Protein AF-0000000079072757 (afdb_homodimer)

Structure (mmCIF, N/CA/C/O backbone):
data_AF-0000000079072757-model_v1
#
loop_
_entity.id
_entity.type
_entity.pdbx_description
1 polymer 'GAF domain-containing protein'
#
loop_
_atom_site.group_PDB
_atom_site.id
_atom_site.type_symbol
_atom_site.label_atom_id
_atom_site.label_alt_id
_atom_site.label_comp_id
_atom_site.label_asym_id
_atom_site.label_entity_id
_atom_site.label_seq_id
_atom_site.pdbx_PDB_ins_code
_atom_site.Cartn_x
_atom_site.Cartn_y
_atom_site.Cartn_z
_atom_site.occupancy
_atom_site.B_iso_or_equiv
_atom_site.auth_seq_id
_atom_site.auth_comp_id
_atom_site.auth_asym_id
_atom_site.auth_atom_id
_atom_site.pdbx_PDB_model_num
ATOM 1 N N . MET A 1 1 ? -7.496 25.125 -1.099 1 82.62 1 MET A N 1
ATOM 2 C CA . MET A 1 1 ? -8.508 24.219 -1.637 1 82.62 1 MET A CA 1
ATOM 3 C C . MET A 1 1 ? -8.57 22.922 -0.829 1 82.62 1 MET A C 1
ATOM 5 O O . MET A 1 1 ? -7.621 22.594 -0.122 1 82.62 1 MET A O 1
ATOM 9 N N . THR A 1 2 ? -9.773 22.375 -0.66 1 89.5 2 THR A N 1
ATOM 10 C CA . TH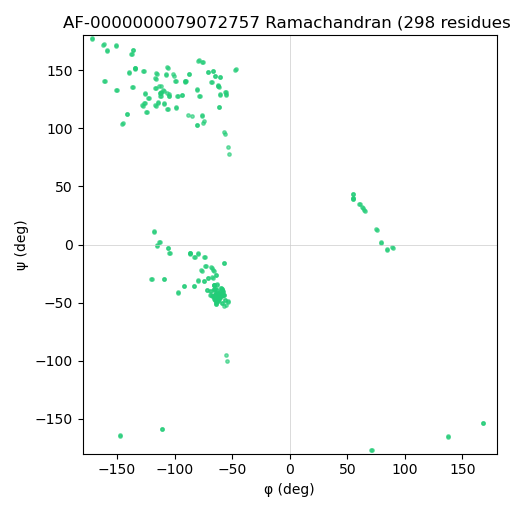R A 1 2 ? -10.039 21.125 0.052 1 89.5 2 THR A CA 1
ATOM 11 C C . THR A 1 2 ? -10 19.938 -0.906 1 89.5 2 THR A C 1
ATOM 13 O O . THR A 1 2 ? -10.469 20.031 -2.043 1 89.5 2 THR A O 1
ATOM 16 N N . ALA A 1 3 ? -9.43 18.875 -0.439 1 96.31 3 ALA A N 1
ATOM 17 C CA . ALA A 1 3 ? -9.312 17.688 -1.29 1 96.31 3 ALA A CA 1
ATOM 18 C C . ALA A 1 3 ? -10.68 17.078 -1.569 1 96.31 3 ALA A C 1
ATOM 20 O O . ALA A 1 3 ? -10.828 16.25 -2.479 1 96.31 3 ALA A O 1
ATOM 21 N N . THR A 1 4 ? -11.719 17.328 -0.813 1 94.31 4 THR A N 1
ATOM 22 C CA . THR A 1 4 ? -13.109 16.969 -1.065 1 94.31 4 THR A CA 1
ATOM 23 C C . THR A 1 4 ? -14.047 17.812 -0.203 1 94.31 4 THR A C 1
ATOM 25 O O . THR A 1 4 ? -13.602 18.594 0.631 1 94.31 4 THR A O 1
ATOM 28 N N . THR A 1 5 ? -15.266 17.703 -0.417 1 94.75 5 THR A N 1
ATOM 29 C CA . THR A 1 5 ? -16.219 18.5 0.339 1 94.75 5 THR A CA 1
ATOM 30 C C . THR A 1 5 ? -16.406 17.938 1.745 1 94.75 5 THR A C 1
ATOM 32 O O . THR A 1 5 ? -16.125 16.766 1.992 1 94.75 5 THR A O 1
ATOM 35 N N . GLU A 1 6 ? -16.859 18.828 2.645 1 96.25 6 GLU A N 1
ATOM 36 C CA . GLU A 1 6 ? -17.109 18.391 4.02 1 96.25 6 GLU A CA 1
ATOM 37 C C . GLU A 1 6 ? -18.141 17.266 4.066 1 96.25 6 GLU A C 1
ATOM 39 O O . GLU A 1 6 ? -18 16.328 4.859 1 96.25 6 GLU A O 1
ATOM 44 N N . GLU A 1 7 ? -19.125 17.359 3.227 1 97.06 7 GLU A N 1
ATOM 45 C CA . GLU A 1 7 ? -20.141 16.328 3.166 1 97.06 7 GLU A CA 1
ATOM 46 C C . GLU A 1 7 ? -19.531 14.977 2.785 1 97.06 7 GLU A C 1
ATOM 48 O O . GLU A 1 7 ? -19.844 13.953 3.393 1 97.06 7 GLU A O 1
ATOM 53 N N . LYS A 1 8 ? -18.719 14.969 1.824 1 97.62 8 LYS A N 1
ATOM 54 C CA . LYS A 1 8 ? -18.062 13.734 1.391 1 97.62 8 LYS A CA 1
ATOM 55 C C . LYS A 1 8 ? -17.109 13.203 2.465 1 97.62 8 LYS A C 1
ATOM 57 O O . LYS A 1 8 ? -16.984 11.992 2.635 1 97.62 8 LYS A O 1
ATOM 62 N N . TYR A 1 9 ? -16.5 14.102 3.164 1 98.31 9 TYR A N 1
ATOM 63 C CA . TYR A 1 9 ? -15.609 13.695 4.246 1 98.31 9 TYR A CA 1
ATOM 64 C C . TYR A 1 9 ? -16.391 12.969 5.344 1 98.31 9 TYR A C 1
ATOM 66 O O . TYR A 1 9 ? -15.891 11.992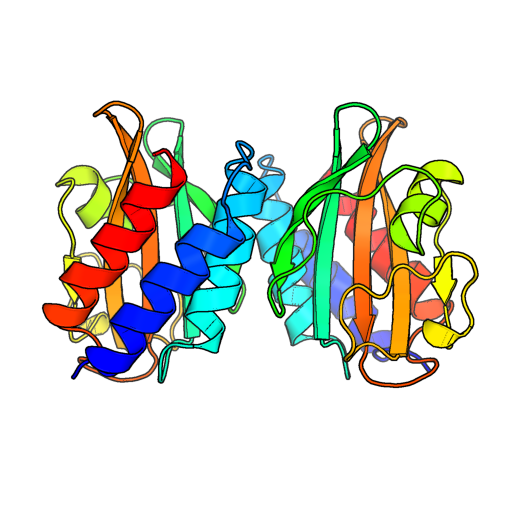 5.91 1 98.31 9 TYR A O 1
ATOM 74 N N . LYS A 1 10 ? -17.531 13.484 5.641 1 98 10 LYS A N 1
ATOM 75 C CA . LYS A 1 10 ? -18.344 12.828 6.664 1 98 10 LYS A CA 1
ATOM 76 C C . LYS A 1 10 ? -18.656 11.383 6.273 1 98 10 LYS A C 1
ATOM 78 O O . LYS A 1 10 ? -18.562 10.484 7.105 1 98 10 LYS A O 1
ATOM 83 N N . LEU A 1 11 ? -18.984 11.219 5.02 1 98 11 LEU A N 1
ATOM 84 C CA . LEU A 1 11 ? -19.203 9.867 4.516 1 98 11 LEU A CA 1
ATOM 85 C C . LEU A 1 11 ? -17.922 9.047 4.547 1 98 11 LEU A C 1
ATOM 87 O O . LEU A 1 11 ? -17.938 7.863 4.887 1 98 11 LEU A O 1
ATOM 91 N N . LEU A 1 12 ? -16.828 9.672 4.234 1 98.12 12 LEU A N 1
ATOM 92 C CA . LEU A 1 12 ? -15.539 8.992 4.188 1 98.12 12 LEU A CA 1
ATOM 93 C C . LEU A 1 12 ? -15.125 8.523 5.578 1 98.12 12 LEU A C 1
ATOM 95 O O . LEU A 1 12 ? -14.523 7.453 5.723 1 98.12 12 LEU A O 1
ATOM 99 N N . VAL A 1 13 ? -15.391 9.328 6.602 1 98.44 13 VAL A N 1
ATOM 100 C CA . VAL A 1 13 ? -15.086 8.945 7.977 1 98.44 13 VAL A CA 1
ATOM 101 C C . VAL A 1 13 ? -15.859 7.68 8.344 1 98.44 13 VAL A C 1
ATOM 103 O O . VAL A 1 13 ? -15.305 6.75 8.93 1 98.44 13 VAL A O 1
ATOM 106 N N . GLU A 1 14 ? -17.109 7.629 7.957 1 98.44 14 GLU A N 1
ATOM 107 C CA . GLU A 1 14 ? -17.938 6.453 8.227 1 98.44 14 GLU A CA 1
ATOM 108 C C . GLU A 1 14 ? -17.406 5.227 7.48 1 98.44 14 GLU A C 1
ATOM 110 O O . GLU A 1 14 ? -17.344 4.133 8.039 1 98.44 14 GLU A O 1
ATOM 115 N N . GLN A 1 15 ? -17.078 5.414 6.262 1 98.5 15 GLN A N 1
ATOM 116 C CA . GLN A 1 15 ? -16.531 4.32 5.461 1 98.5 15 GLN A CA 1
ATOM 117 C C . GLN A 1 15 ? -15.219 3.809 6.043 1 98.5 15 GLN A C 1
ATOM 119 O O . GLN A 1 15 ? -15 2.598 6.121 1 98.5 15 GLN A O 1
ATOM 124 N N . ALA A 1 16 ? -14.375 4.711 6.449 1 98.62 16 ALA A N 1
ATOM 125 C CA . ALA A 1 16 ? -13.086 4.355 7.031 1 98.62 16 ALA A CA 1
ATOM 126 C C . ALA A 1 16 ? -13.266 3.533 8.305 1 98.62 16 ALA A C 1
ATOM 128 O O . ALA A 1 16 ? -12.617 2.5 8.484 1 98.62 16 ALA A O 1
ATOM 129 N N . ARG A 1 17 ? -14.148 3.996 9.164 1 98.19 17 ARG A N 1
ATOM 130 C CA . ARG A 1 17 ? -14.406 3.289 10.414 1 98.19 17 ARG A CA 1
ATOM 131 C C . ARG A 1 17 ? -14.945 1.89 10.148 1 98.19 17 ARG A C 1
ATOM 133 O O . ARG A 1 17 ? -14.523 0.923 10.789 1 98.19 17 ARG A O 1
ATOM 140 N N . ALA A 1 18 ? -15.875 1.787 9.234 1 98.12 18 ALA A N 1
ATOM 141 C CA . ALA A 1 18 ? -16.453 0.492 8.883 1 98.12 18 ALA A CA 1
ATOM 142 C C . ALA A 1 18 ? -15.398 -0.438 8.289 1 98.12 18 ALA A C 1
ATOM 144 O O . ALA A 1 18 ? -15.391 -1.64 8.57 1 98.12 18 ALA A O 1
ATOM 145 N N . LEU A 1 19 ? -14.57 0.094 7.527 1 97.81 19 LEU A N 1
ATOM 146 C CA . LEU A 1 19 ? -13.555 -0.657 6.801 1 97.81 19 LEU A CA 1
ATOM 147 C C . LEU A 1 19 ? -12.586 -1.341 7.766 1 97.81 19 LEU A C 1
ATOM 149 O O . LEU A 1 19 ? -12.141 -2.459 7.512 1 97.81 19 LEU A O 1
ATOM 153 N N . ILE A 1 20 ? -12.273 -0.736 8.922 1 97.88 20 ILE A N 1
ATOM 154 C CA . ILE A 1 20 ? -11.227 -1.273 9.773 1 97.88 20 ILE A CA 1
ATOM 155 C C . ILE A 1 20 ? -11.836 -1.787 11.078 1 97.88 20 ILE A C 1
ATOM 157 O O . ILE A 1 20 ? -11.117 -2.205 11.984 1 97.88 20 ILE A O 1
ATOM 161 N N . GLU A 1 21 ? -13.164 -1.703 11.172 1 96.94 21 GLU A N 1
ATOM 162 C CA . GLU A 1 21 ? -13.859 -2.119 12.383 1 96.94 21 GLU A CA 1
ATOM 163 C C . GLU A 1 21 ? -13.508 -3.557 12.758 1 96.94 21 GLU A C 1
ATOM 165 O O . GLU A 1 21 ? -13.539 -4.449 11.906 1 96.94 21 GLU A O 1
ATOM 170 N N . GLY A 1 22 ? -13.125 -3.748 13.969 1 96.06 22 GLY A N 1
ATOM 171 C CA . GLY A 1 22 ? -12.883 -5.082 14.484 1 96.06 22 GLY A CA 1
ATOM 172 C C . GLY A 1 22 ? -11.539 -5.652 14.07 1 96.06 22 GLY A C 1
ATOM 173 O O . GLY A 1 22 ? -11.242 -6.82 14.336 1 96.06 22 GLY A O 1
ATOM 174 N N . GLU A 1 23 ? -10.742 -4.922 13.352 1 97.19 23 GLU A N 1
ATOM 175 C CA . GLU A 1 23 ? -9.43 -5.379 12.906 1 97.19 23 GLU A CA 1
ATOM 176 C C . GLU A 1 23 ? -8.32 -4.719 13.711 1 97.19 23 GLU A C 1
ATOM 178 O O . GLU A 1 23 ? -8.242 -3.488 13.781 1 97.19 23 GLU A O 1
ATOM 183 N N . ASP A 1 24 ? -7.438 -5.531 14.25 1 95.62 24 ASP A N 1
ATOM 184 C CA . ASP A 1 24 ? -6.391 -4.988 15.109 1 95.62 24 ASP A CA 1
ATOM 185 C C . ASP A 1 24 ? -5.047 -4.949 14.391 1 95.62 24 ASP A C 1
ATOM 187 O O . ASP A 1 24 ? -4.066 -4.422 14.922 1 95.62 24 ASP A O 1
ATOM 191 N N . ASP A 1 25 ? -4.973 -5.512 13.211 1 97.88 25 ASP A N 1
ATOM 192 C CA . ASP A 1 25 ? -3.73 -5.484 12.445 1 97.88 25 ASP A CA 1
ATOM 193 C C . ASP A 1 25 ? -3.504 -4.113 11.812 1 97.88 25 ASP A C 1
ATOM 195 O O . ASP A 1 25 ? -4.168 -3.756 10.836 1 97.88 25 ASP A O 1
ATOM 199 N N . TRP A 1 26 ? -2.52 -3.402 12.281 1 98.06 26 TRP A N 1
ATOM 200 C CA . TRP A 1 26 ? -2.34 -2.021 11.844 1 98.06 26 TRP A CA 1
ATOM 201 C C . TRP A 1 26 ? -1.869 -1.963 10.398 1 98.06 26 TRP A C 1
ATOM 203 O O . TRP A 1 26 ? -2.141 -0.991 9.688 1 98.06 26 TRP A O 1
ATOM 213 N N . ILE A 1 27 ? -1.141 -3.004 9.953 1 98.75 27 ILE A N 1
ATOM 214 C CA . ILE A 1 27 ? -0.676 -3.027 8.57 1 98.75 27 ILE A CA 1
ATOM 215 C C . ILE A 1 27 ? -1.873 -3.094 7.629 1 98.75 27 ILE A C 1
ATOM 217 O O . ILE A 1 27 ? -1.987 -2.285 6.703 1 98.75 27 ILE A O 1
ATOM 221 N N . ALA A 1 28 ? -2.783 -4.012 7.875 1 98.62 28 ALA A N 1
ATOM 222 C CA . ALA A 1 28 ? -3.986 -4.164 7.062 1 98.62 28 ALA A CA 1
ATOM 223 C C . ALA A 1 28 ? -4.852 -2.91 7.121 1 98.62 28 ALA A C 1
ATOM 225 O O . ALA A 1 28 ? -5.363 -2.451 6.098 1 98.62 28 ALA A O 1
ATOM 226 N N . ASN A 1 29 ? -4.977 -2.369 8.312 1 98.69 29 ASN A N 1
ATOM 227 C CA . ASN A 1 29 ? -5.812 -1.187 8.5 1 98.69 29 ASN A CA 1
ATOM 228 C C . ASN A 1 29 ? -5.273 0.009 7.719 1 98.69 29 ASN A C 1
ATOM 230 O O . ASN A 1 29 ? -6.023 0.676 7.004 1 98.69 29 ASN A O 1
ATOM 234 N N . THR A 1 30 ? -3.965 0.231 7.812 1 98.88 30 THR A N 1
ATOM 235 C CA . THR A 1 30 ? -3.396 1.399 7.148 1 98.88 30 THR A CA 1
ATOM 236 C C . THR A 1 30 ? -3.33 1.185 5.637 1 98.88 30 THR A C 1
ATOM 238 O O . THR A 1 30 ? -3.477 2.133 4.863 1 98.88 30 THR A O 1
ATOM 241 N N . ALA A 1 31 ? -3.141 -0.059 5.188 1 98.88 31 ALA A N 1
ATOM 242 C CA . ALA A 1 31 ? -3.184 -0.362 3.76 1 98.88 31 ALA A CA 1
ATOM 243 C C . ALA A 1 31 ? -4.559 -0.053 3.176 1 98.88 31 ALA A C 1
ATOM 245 O O . ALA A 1 31 ? -4.668 0.662 2.178 1 98.88 31 ALA A O 1
ATOM 246 N N . ASN A 1 32 ? -5.578 -0.516 3.818 1 98.81 32 ASN A N 1
ATOM 247 C CA . ASN A 1 32 ? -6.941 -0.316 3.34 1 98.81 32 ASN A CA 1
ATOM 248 C C . ASN A 1 32 ? -7.363 1.146 3.443 1 98.81 32 ASN A C 1
ATOM 250 O O . ASN A 1 32 ? -8.047 1.666 2.559 1 98.81 32 ASN A O 1
ATOM 254 N N . LEU A 1 33 ? -6.996 1.802 4.508 1 98.88 33 LEU A N 1
ATOM 255 C CA . LEU A 1 33 ? -7.32 3.219 4.629 1 98.88 33 LEU A CA 1
ATOM 256 C C . LEU A 1 33 ? -6.617 4.035 3.551 1 98.88 33 LEU A C 1
ATOM 258 O O . LEU A 1 33 ? -7.203 4.957 2.98 1 98.88 33 LEU A O 1
ATOM 262 N N . SER A 1 34 ? -5.336 3.715 3.303 1 98.88 34 SER A N 1
ATOM 263 C CA . SER A 1 34 ? -4.617 4.387 2.225 1 98.88 34 SER A CA 1
ATOM 264 C C . SER A 1 34 ? -5.332 4.207 0.889 1 98.88 34 SER A C 1
ATOM 266 O O . SER A 1 34 ? -5.48 5.164 0.125 1 98.88 34 SER A O 1
ATOM 268 N N . ALA A 1 35 ? -5.777 2.994 0.647 1 98.81 35 ALA A N 1
ATOM 269 C CA . ALA A 1 35 ? -6.492 2.701 -0.591 1 98.81 35 ALA A CA 1
ATOM 270 C C . ALA A 1 35 ? -7.797 3.488 -0.67 1 98.81 35 ALA A C 1
ATOM 272 O O . ALA A 1 35 ? -8.094 4.109 -1.692 1 98.81 35 ALA A O 1
ATOM 273 N N . LEU A 1 36 ? -8.555 3.477 0.377 1 98.75 36 LEU A N 1
ATOM 274 C CA . LEU A 1 36 ? -9.828 4.188 0.42 1 98.75 36 LEU A CA 1
ATOM 275 C C . LEU A 1 36 ? -9.633 5.676 0.158 1 98.75 36 LEU A C 1
ATOM 277 O O . LEU A 1 36 ? -10.297 6.254 -0.706 1 98.75 36 LEU A O 1
ATOM 281 N N . LEU A 1 37 ? -8.711 6.285 0.871 1 98.88 37 LEU A N 1
ATOM 282 C CA . LEU A 1 37 ? -8.531 7.734 0.832 1 98.88 37 LEU A CA 1
ATOM 283 C C . LEU A 1 37 ? -7.914 8.164 -0.493 1 98.88 37 LEU A C 1
ATOM 285 O O . LEU A 1 37 ? -8.305 9.188 -1.06 1 98.88 37 LEU A O 1
ATOM 289 N N . PHE A 1 38 ? -6.973 7.414 -1.02 1 98.81 38 PHE A N 1
ATOM 290 C CA . PHE A 1 38 ? -6.359 7.695 -2.312 1 98.81 38 PHE A CA 1
ATOM 291 C C . PHE A 1 38 ? -7.41 7.734 -3.414 1 98.81 38 PHE A C 1
ATOM 293 O O . PHE A 1 38 ? -7.371 8.602 -4.285 1 98.81 38 PHE A O 1
ATOM 300 N N . ASN A 1 39 ? -8.336 6.84 -3.34 1 98.31 39 ASN A N 1
ATOM 301 C CA . ASN A 1 39 ? -9.32 6.695 -4.406 1 98.31 39 ASN A CA 1
ATOM 302 C C . ASN A 1 39 ? -10.508 7.629 -4.195 1 98.31 39 ASN A C 1
ATOM 304 O O . ASN A 1 39 ? -11.344 7.785 -5.086 1 98.31 39 ASN A O 1
ATOM 308 N N . SER A 1 40 ? -10.594 8.297 -3.092 1 98.62 40 SER A N 1
ATOM 309 C CA . SER A 1 40 ? -11.758 9.109 -2.781 1 98.62 40 SER A CA 1
ATOM 310 C C . SER A 1 40 ? -11.43 10.594 -2.844 1 98.62 40 SER A C 1
ATOM 312 O O . SER A 1 40 ? -12.312 11.422 -3.1 1 98.62 40 SER A O 1
ATOM 314 N N . LEU A 1 41 ? -10.172 11.008 -2.551 1 98.62 41 LEU A N 1
ATOM 315 C CA . LEU A 1 41 ? -9.773 12.406 -2.482 1 98.62 41 LEU A CA 1
ATOM 316 C C . LEU A 1 41 ? -9.352 12.922 -3.855 1 98.62 41 LEU A C 1
ATOM 318 O O . LEU A 1 41 ? -8.734 12.188 -4.633 1 98.62 41 LEU A O 1
ATOM 322 N N . ASN A 1 42 ? -9.602 14.133 -4.109 1 98.06 42 ASN A N 1
ATOM 323 C CA . ASN A 1 42 ? -9.312 14.75 -5.395 1 98.06 42 ASN A CA 1
ATOM 324 C C . ASN A 1 42 ? -7.84 15.141 -5.508 1 98.06 42 ASN A C 1
ATOM 326 O O . ASN A 1 42 ? -7.266 15.688 -4.566 1 98.06 42 ASN A O 1
ATOM 330 N N . ASP A 1 43 ? -7.262 14.797 -6.633 1 97.5 43 ASP A N 1
ATOM 331 C CA . ASP A 1 43 ? -5.941 15.266 -7.031 1 97.5 43 ASP A CA 1
ATOM 332 C C . ASP A 1 43 ? -4.871 14.797 -6.051 1 97.5 43 ASP A C 1
ATOM 334 O O . ASP A 1 43 ? -3.932 15.531 -5.742 1 97.5 43 ASP A O 1
ATOM 338 N N . VAL A 1 44 ? -5.066 13.617 -5.457 1 98.19 44 VAL A N 1
ATOM 339 C CA . VAL A 1 44 ? -4.086 13.008 -4.559 1 98.19 44 VAL A CA 1
ATOM 340 C C . VAL A 1 44 ? -3.252 11.984 -5.324 1 98.19 44 VAL A C 1
ATOM 342 O O . VAL A 1 44 ? -3.797 11.109 -6 1 98.19 44 VAL A O 1
ATOM 345 N N . ASN A 1 45 ? -1.935 12.133 -5.223 1 97.81 45 ASN A N 1
ATOM 346 C CA . ASN A 1 45 ? -1.071 11.219 -5.961 1 97.81 45 ASN A CA 1
ATOM 347 C C . ASN A 1 45 ? -0.242 10.352 -5.02 1 97.81 45 ASN A C 1
ATOM 349 O O . ASN A 1 45 ? 0.546 9.516 -5.473 1 97.81 45 ASN A O 1
ATOM 353 N N . PHE A 1 46 ? -0.395 10.539 -3.734 1 98.38 46 PHE A N 1
ATOM 354 C CA . PHE A 1 46 ? 0.168 9.672 -2.707 1 98.38 46 PHE A CA 1
ATOM 355 C C . PHE A 1 46 ? -0.702 9.68 -1.455 1 98.38 46 PHE A C 1
ATOM 357 O O . PHE A 1 46 ? -1.138 10.742 -1.003 1 98.38 46 PHE A O 1
ATOM 364 N N . ALA A 1 47 ? -1.015 8.602 -0.894 1 98.81 47 ALA A N 1
ATOM 365 C CA . ALA A 1 47 ? -1.651 8.422 0.407 1 98.81 47 ALA A CA 1
ATOM 366 C C . ALA A 1 47 ? -1.055 7.223 1.144 1 98.81 47 ALA A C 1
ATOM 368 O O . ALA A 1 47 ? -1.166 6.086 0.684 1 98.81 47 ALA A O 1
ATOM 369 N N . GLY A 1 48 ? -0.374 7.461 2.205 1 98.75 48 GLY A N 1
ATOM 370 C CA . GLY A 1 48 ? 0.239 6.355 2.922 1 98.75 48 GLY A CA 1
ATOM 371 C C . GLY A 1 48 ? 0.837 6.766 4.254 1 98.75 48 GLY A C 1
ATOM 372 O O . GLY A 1 48 ? 0.787 7.938 4.629 1 98.75 48 GLY A O 1
ATOM 373 N N . VAL A 1 49 ? 1.386 5.75 4.988 1 98.88 49 VAL A N 1
ATOM 374 C CA . VAL A 1 49 ? 1.859 6.023 6.34 1 98.88 49 VAL A CA 1
ATOM 375 C C . VAL A 1 49 ? 3.369 5.809 6.414 1 98.88 49 VAL A C 1
ATOM 377 O O . VAL A 1 49 ? 3.926 5.008 5.656 1 98.88 49 VAL A O 1
ATOM 380 N N . TYR A 1 50 ? 3.953 6.555 7.207 1 98.81 50 TYR A N 1
ATOM 381 C CA . TYR A 1 50 ? 5.293 6.316 7.73 1 98.81 50 TYR A CA 1
ATOM 382 C C . TYR A 1 50 ? 5.25 6.004 9.227 1 98.81 50 TYR A C 1
ATOM 384 O O . TYR A 1 50 ? 4.582 6.703 9.992 1 98.81 50 TYR A O 1
ATOM 392 N N . ARG A 1 51 ? 5.902 4.977 9.594 1 98.81 51 ARG A N 1
ATOM 393 C CA . ARG A 1 51 ? 5.898 4.578 11 1 98.81 51 ARG A CA 1
ATOM 394 C C . ARG A 1 51 ? 7.164 5.047 11.703 1 98.81 51 ARG A C 1
ATOM 396 O O . ARG A 1 51 ? 8.25 5.035 11.117 1 98.81 51 ARG A O 1
ATOM 403 N N . TYR A 1 52 ? 7.02 5.484 12.922 1 98.69 52 TYR A N 1
ATOM 404 C CA . TYR A 1 52 ? 8.148 5.914 13.734 1 98.69 52 TYR A CA 1
ATOM 405 C C . TYR A 1 52 ? 8.867 4.715 14.344 1 98.69 52 TYR A C 1
ATOM 407 O O . TYR A 1 52 ? 8.352 4.086 15.273 1 98.69 52 TYR A O 1
ATOM 415 N N . GLU A 1 53 ? 9.984 4.383 13.758 1 97.38 53 GLU A N 1
ATOM 416 C CA . GLU A 1 53 ? 10.828 3.262 14.156 1 97.38 53 GLU A CA 1
ATOM 417 C C . GLU A 1 53 ? 12.305 3.654 14.164 1 97.38 53 GLU A C 1
ATOM 419 O O . GLU A 1 53 ? 12.781 4.305 13.234 1 97.38 53 GLU A O 1
ATOM 424 N N . ASN A 1 54 ? 13.047 3.248 15.227 1 96.38 54 ASN A N 1
ATOM 425 C CA . ASN A 1 54 ? 14.484 3.494 15.305 1 96.38 54 ASN A CA 1
ATOM 426 C C . ASN A 1 54 ? 14.812 4.977 15.141 1 96.38 54 ASN A C 1
ATOM 428 O O . ASN A 1 54 ? 15.695 5.34 14.367 1 96.38 54 ASN A O 1
ATOM 432 N N . ASP A 1 55 ? 14.008 5.828 15.711 1 97.25 55 ASP A N 1
ATOM 433 C CA . ASP A 1 55 ? 14.203 7.277 15.758 1 97.25 55 ASP A CA 1
ATOM 434 C C . ASP A 1 55 ? 14.141 7.883 14.359 1 97.25 55 ASP A C 1
ATOM 436 O O . ASP A 1 55 ? 14.867 8.836 14.055 1 97.25 55 ASP A O 1
ATOM 440 N N . GLU A 1 56 ? 13.398 7.297 13.477 1 98.31 56 GLU A N 1
ATOM 441 C CA . GLU A 1 56 ? 13.094 7.82 12.148 1 98.31 56 GLU A CA 1
ATOM 442 C C . GLU A 1 56 ? 11.734 7.336 11.664 1 98.31 56 GLU A C 1
ATOM 444 O O . GLU A 1 56 ? 11.078 6.543 12.336 1 98.31 56 GLU A O 1
ATOM 449 N N . LEU A 1 57 ? 11.359 7.914 10.594 1 98.44 57 LEU A N 1
ATOM 450 C CA . LEU A 1 57 ? 10.156 7.438 9.914 1 98.44 57 LEU A CA 1
ATOM 451 C C . LEU A 1 57 ? 10.508 6.418 8.844 1 98.44 57 LEU A C 1
ATOM 453 O O . LEU A 1 57 ? 11.391 6.66 8.008 1 98.44 57 LEU A O 1
ATOM 457 N N . ILE A 1 58 ? 9.828 5.262 8.883 1 98.75 58 ILE A N 1
ATOM 458 C CA . ILE A 1 58 ? 10.031 4.203 7.902 1 98.75 58 ILE A CA 1
ATOM 459 C C . ILE A 1 58 ? 8.742 3.98 7.109 1 98.75 58 ILE A C 1
ATOM 461 O O . ILE A 1 58 ? 7.66 3.893 7.691 1 98.75 58 ILE A O 1
ATOM 465 N N . LEU A 1 59 ? 8.875 3.875 5.891 1 98.69 59 LEU A N 1
ATOM 466 C CA . LEU A 1 59 ? 7.754 3.744 4.973 1 98.69 59 LEU A CA 1
ATOM 467 C C . LEU A 1 59 ? 6.875 2.555 5.352 1 98.69 59 LEU A C 1
ATOM 469 O O . LEU A 1 59 ? 7.387 1.47 5.641 1 98.69 59 LEU A O 1
ATOM 473 N N . GLY A 1 60 ? 5.551 2.729 5.441 1 98.81 60 GLY A N 1
ATOM 474 C CA . GLY A 1 60 ? 4.547 1.687 5.574 1 98.81 60 GLY A CA 1
ATOM 475 C C . GLY A 1 60 ? 3.682 1.526 4.34 1 98.81 60 GLY A C 1
ATOM 476 O O . GLY A 1 60 ? 4.102 1.868 3.232 1 98.81 60 GLY A O 1
ATOM 477 N N . PRO A 1 61 ? 2.492 0.943 4.465 1 98.94 61 PRO A N 1
ATOM 478 C CA . PRO A 1 61 ? 1.582 0.803 3.326 1 98.94 61 PRO A CA 1
ATOM 479 C C . PRO A 1 61 ? 1.172 2.146 2.729 1 98.94 61 PRO A C 1
ATOM 481 O O . PRO A 1 61 ? 0.982 3.121 3.463 1 98.94 61 PRO A O 1
ATOM 484 N N . PHE A 1 62 ? 1.024 2.176 1.37 1 98.81 62 PHE A N 1
ATOM 485 C CA . PHE A 1 62 ? 0.622 3.404 0.697 1 98.81 62 PHE A CA 1
ATOM 486 C C . PHE A 1 62 ? 0.031 3.102 -0.675 1 98.81 62 PHE A C 1
ATOM 488 O O . PHE A 1 62 ? 0.066 1.958 -1.133 1 98.81 62 PHE A O 1
ATOM 495 N N . GLN A 1 63 ? -0.582 4.062 -1.215 1 98.81 63 GLN A N 1
ATOM 496 C CA . GLN A 1 63 ? -0.967 4.125 -2.621 1 98.81 63 GLN A CA 1
ATOM 497 C C . GLN A 1 63 ? -0.182 5.203 -3.361 1 98.81 63 GLN A C 1
ATOM 499 O O . GLN A 1 63 ? 0.003 6.305 -2.844 1 98.81 63 GLN A O 1
ATOM 504 N N . GLY A 1 64 ? 0.28 4.93 -4.516 1 98.31 64 GLY A N 1
ATOM 505 C CA . GLY A 1 64 ? 1.04 5.891 -5.301 1 98.31 64 GLY A CA 1
ATOM 506 C C . GLY A 1 64 ? 2.248 5.277 -5.984 1 98.31 64 GLY A C 1
ATOM 507 O O . GLY A 1 64 ? 2.326 4.055 -6.141 1 98.31 64 GLY A O 1
ATOM 508 N N . MET A 1 65 ? 3.143 6.121 -6.461 1 97.88 65 MET A N 1
ATOM 509 C CA . MET A 1 65 ? 4.41 5.68 -7.035 1 97.88 65 MET A CA 1
ATOM 510 C C . MET A 1 65 ? 5.414 5.34 -5.938 1 97.88 65 MET A C 1
ATOM 512 O O . MET A 1 65 ? 5.238 5.742 -4.785 1 97.88 65 MET A O 1
ATOM 516 N N . PRO A 1 66 ? 6.422 4.535 -6.266 1 98.06 66 PRO A N 1
ATOM 517 C CA . PRO A 1 66 ? 7.43 4.207 -5.254 1 98.06 66 PRO A CA 1
ATOM 518 C C . PRO A 1 66 ? 7.938 5.438 -4.508 1 98.06 66 PRO A C 1
ATOM 520 O O . PRO A 1 66 ? 8.07 6.512 -5.098 1 98.06 66 PRO A O 1
ATOM 523 N N . ALA A 1 67 ? 8.328 5.184 -3.254 1 96.75 67 ALA A N 1
ATOM 524 C CA . ALA A 1 67 ? 8.633 6.301 -2.359 1 96.75 67 ALA A CA 1
ATOM 525 C C . ALA A 1 67 ? 9.891 6.027 -1.548 1 96.75 67 ALA A C 1
ATOM 527 O O . ALA A 1 67 ? 10.352 4.887 -1.464 1 96.75 67 ALA A O 1
ATOM 528 N N . CYS A 1 68 ? 10.398 7.117 -0.98 1 95.94 68 CYS A N 1
ATOM 529 C CA . CYS A 1 68 ? 11.547 6.98 -0.092 1 95.94 68 CYS A CA 1
ATOM 530 C C . CYS A 1 68 ? 11.172 6.207 1.167 1 95.94 68 CYS A C 1
ATOM 532 O O . CYS A 1 68 ? 10.062 6.352 1.682 1 95.94 68 CYS A O 1
ATOM 534 N N . VAL A 1 69 ? 12.203 5.477 1.707 1 97.44 69 VAL A N 1
ATOM 535 C CA . VAL A 1 69 ? 11.891 4.539 2.781 1 97.44 69 VAL A CA 1
ATOM 536 C C . VAL A 1 69 ? 12.164 5.191 4.133 1 97.44 69 VAL A C 1
ATOM 538 O O . VAL A 1 69 ? 11.414 5 5.09 1 97.44 69 VAL A O 1
ATOM 541 N N . HIS A 1 70 ? 13.234 5.906 4.234 1 97.38 70 HIS A N 1
ATOM 542 C CA . HIS A 1 70 ? 13.68 6.477 5.5 1 97.38 70 HIS A CA 1
ATOM 543 C C . HIS A 1 70 ? 13.555 8 5.488 1 97.38 70 HIS A C 1
ATOM 545 O O . HIS A 1 70 ? 14.031 8.656 4.559 1 97.38 70 HIS A O 1
ATOM 551 N N . ILE A 1 71 ? 12.906 8.492 6.496 1 96.69 71 ILE A N 1
ATOM 552 C CA . ILE A 1 71 ? 12.812 9.93 6.684 1 96.69 71 ILE A CA 1
ATOM 553 C C . ILE A 1 71 ? 13.289 10.305 8.086 1 96.69 71 ILE A C 1
ATOM 555 O O . ILE A 1 71 ? 12.734 9.82 9.086 1 96.69 71 ILE A O 1
ATOM 559 N N . GLN A 1 72 ? 14.258 11.125 8.133 1 96.12 72 GLN A N 1
ATOM 560 C CA . GLN A 1 72 ? 14.773 11.555 9.43 1 96.12 72 GLN A CA 1
ATOM 561 C C . GLN A 1 72 ? 13.781 12.484 10.133 1 96.12 72 GLN A C 1
ATOM 563 O O . GLN A 1 72 ? 13.109 13.289 9.484 1 96.12 72 GLN A O 1
ATOM 568 N N . MET A 1 73 ? 13.812 12.391 11.492 1 96.62 73 MET A N 1
ATOM 569 C CA . MET A 1 73 ? 13 13.328 12.258 1 96.62 73 MET A CA 1
ATOM 570 C C . MET A 1 73 ? 13.414 14.766 11.977 1 96.62 73 MET A C 1
ATOM 572 O O . MET A 1 73 ? 14.602 15.078 11.914 1 96.62 73 MET A O 1
ATOM 576 N N . GLY A 1 74 ? 12.359 15.586 11.648 1 94.88 74 GLY A N 1
ATOM 577 C CA . GLY A 1 74 ? 12.617 17 11.406 1 94.88 74 GLY A CA 1
ATOM 578 C C . GLY A 1 74 ? 12.953 17.297 9.961 1 94.88 74 GLY A C 1
ATOM 579 O O . GLY A 1 74 ? 13.086 18.469 9.586 1 94.88 74 GLY A O 1
ATOM 580 N N . LYS A 1 75 ? 13.016 16.266 9.141 1 93.75 75 LYS A N 1
ATOM 581 C CA . LYS A 1 75 ? 13.367 16.484 7.738 1 93.75 75 LYS A CA 1
ATOM 582 C C . LYS A 1 75 ? 12.141 16.328 6.84 1 93.75 75 LYS A C 1
ATOM 584 O O . LYS A 1 75 ? 11.422 15.328 6.926 1 93.75 75 LYS A O 1
ATOM 589 N N . GLY A 1 76 ? 11.977 17.328 5.996 1 93.44 76 GLY A N 1
ATOM 590 C CA . GLY A 1 76 ? 10.805 17.297 5.133 1 93.44 76 GLY A CA 1
ATOM 591 C C . GLY A 1 76 ? 9.508 17.531 5.879 1 93.44 76 GLY A C 1
ATOM 592 O O . GLY A 1 76 ? 9.516 17.812 7.078 1 93.44 76 GLY A O 1
ATOM 593 N N . VAL A 1 77 ? 8.492 17.438 5.129 1 95.69 77 VAL A N 1
ATOM 594 C CA . VAL A 1 77 ? 7.188 17.719 5.719 1 95.69 77 VAL A CA 1
ATOM 595 C C . VAL A 1 77 ? 6.828 16.609 6.715 1 95.69 77 VAL A C 1
ATOM 597 O O . VAL A 1 77 ? 6.383 16.891 7.828 1 95.69 77 VAL A O 1
ATOM 600 N N . CYS A 1 78 ? 7.059 15.375 6.375 1 97.19 78 CYS A N 1
ATOM 601 C CA . CYS A 1 78 ? 6.754 14.242 7.242 1 97.19 78 CYS A CA 1
ATOM 602 C C . CYS A 1 78 ? 7.59 14.289 8.516 1 97.19 78 CYS A C 1
ATOM 604 O O . CYS A 1 78 ? 7.055 14.148 9.617 1 97.19 78 CYS A O 1
ATOM 606 N N . GLY A 1 79 ? 8.906 14.445 8.297 1 96.56 79 GLY A N 1
ATOM 607 C CA . GLY A 1 79 ? 9.773 14.508 9.469 1 96.56 79 GLY A CA 1
ATOM 608 C C . GLY A 1 79 ? 9.43 15.648 10.406 1 96.56 79 GLY A C 1
ATOM 609 O O . GLY A 1 79 ? 9.508 15.492 11.625 1 96.56 79 GLY A O 1
ATOM 610 N N . THR A 1 80 ? 9.055 16.781 9.859 1 96.75 80 THR A N 1
ATOM 611 C CA . THR A 1 80 ? 8.664 17.938 10.648 1 96.75 80 THR A CA 1
ATOM 612 C C . THR A 1 80 ? 7.383 17.656 11.422 1 96.75 80 THR A C 1
ATOM 614 O O . THR A 1 80 ? 7.289 17.969 12.617 1 96.75 80 THR A O 1
ATOM 617 N N . ALA A 1 81 ? 6.41 17.094 10.742 1 97.69 81 ALA A N 1
ATOM 618 C CA . ALA A 1 81 ? 5.156 16.734 11.398 1 97.69 81 ALA A CA 1
ATOM 619 C C . ALA A 1 81 ? 5.402 15.781 12.562 1 97.69 81 ALA A C 1
ATOM 621 O O . ALA A 1 81 ? 4.82 15.938 13.641 1 97.69 81 ALA A O 1
ATOM 622 N N . ALA A 1 82 ? 6.25 14.805 12.352 1 98.19 82 ALA A N 1
ATOM 623 C CA . ALA A 1 82 ? 6.562 13.812 13.375 1 98.19 82 ALA A CA 1
ATOM 624 C C . ALA A 1 82 ? 7.266 14.453 14.57 1 98.19 82 ALA A C 1
ATOM 626 O O . ALA A 1 82 ? 6.898 14.211 15.719 1 98.19 82 ALA A O 1
ATOM 627 N N . GLN A 1 83 ? 8.25 15.25 14.273 1 97.62 83 GLN A N 1
ATOM 628 C CA . GLN A 1 83 ? 9.031 15.891 15.336 1 97.62 83 GLN A CA 1
ATOM 629 C C . GLN A 1 83 ? 8.156 16.828 16.156 1 97.62 83 GLN A C 1
ATOM 631 O O . GLN A 1 83 ? 8.211 16.812 17.391 1 97.62 83 GLN A O 1
ATOM 636 N N . ALA A 1 84 ? 7.371 17.656 15.469 1 98 84 ALA A N 1
ATOM 637 C CA . ALA A 1 84 ? 6.527 18.641 16.141 1 98 84 ALA A CA 1
ATOM 638 C C . ALA A 1 84 ? 5.289 17.984 16.734 1 98 84 ALA A C 1
ATOM 640 O O . ALA A 1 84 ? 4.605 18.578 17.578 1 98 84 ALA A O 1
ATOM 641 N N . LYS A 1 85 ? 4.906 16.781 16.203 1 98.56 85 LYS A N 1
ATOM 642 C CA . LYS A 1 85 ? 3.699 16.047 16.578 1 98.56 85 LYS A CA 1
ATOM 643 C C . LYS A 1 85 ? 2.445 16.875 16.297 1 98.56 85 LYS A C 1
ATOM 645 O O . LYS A 1 85 ? 1.508 16.875 17.094 1 98.56 85 LYS A O 1
ATOM 650 N N . THR A 1 86 ? 2.49 17.625 15.266 1 98.5 86 THR A N 1
ATOM 651 C CA . THR A 1 86 ? 1.36 18.422 14.805 1 98.5 86 THR A CA 1
ATOM 652 C C . THR A 1 86 ? 1.185 18.281 13.297 1 98.5 86 THR A C 1
ATOM 654 O O . THR A 1 86 ? 2.152 18.047 12.57 1 98.5 86 THR A O 1
ATOM 657 N N . THR A 1 87 ? -0.058 18.438 12.883 1 98.75 87 THR A N 1
ATOM 658 C CA . THR A 1 87 ? -0.358 18.359 11.461 1 98.75 87 THR A CA 1
ATOM 659 C C . THR A 1 87 ? 0.364 19.469 10.695 1 98.75 87 THR A C 1
ATOM 661 O O . THR A 1 87 ? 0.412 20.609 11.141 1 98.75 87 THR A O 1
ATOM 664 N N . GLN A 1 88 ? 0.949 19.141 9.555 1 97.69 88 GLN A N 1
ATOM 665 C CA . GLN A 1 88 ? 1.525 20.094 8.625 1 97.69 88 GLN A CA 1
ATOM 666 C C . GLN A 1 88 ? 0.685 20.203 7.352 1 97.69 88 GLN A C 1
ATOM 668 O O . GLN A 1 88 ? 0.41 19.188 6.699 1 97.69 88 GLN A O 1
ATOM 673 N N . ILE A 1 89 ? 0.206 21.359 7.039 1 97.94 89 ILE A N 1
ATOM 674 C CA . ILE A 1 89 ? -0.41 21.672 5.754 1 97.94 89 ILE A CA 1
ATOM 675 C C . ILE A 1 89 ? 0.536 22.531 4.926 1 97.94 89 ILE A C 1
ATOM 677 O O . ILE A 1 89 ? 0.864 23.656 5.316 1 97.94 89 ILE A O 1
ATOM 681 N N . VAL A 1 90 ? 0.967 22.016 3.832 1 96.69 90 VAL A N 1
ATOM 682 C CA . VAL A 1 90 ? 1.937 22.719 2.996 1 96.69 90 VAL A CA 1
ATOM 683 C C . VAL A 1 90 ? 1.313 23.031 1.641 1 96.69 90 VAL A C 1
ATOM 685 O O . VAL A 1 90 ? 0.975 22.125 0.875 1 96.69 90 VAL A O 1
ATOM 688 N N . LYS A 1 91 ? 1.229 24.25 1.315 1 96.12 91 LYS A N 1
ATOM 689 C CA . LYS A 1 91 ? 0.54 24.719 0.117 1 96.12 91 LYS A CA 1
ATOM 690 C C . LYS A 1 91 ? 1.414 24.547 -1.122 1 96.12 91 LYS A C 1
ATOM 692 O O . LYS A 1 91 ? 0.903 24.406 -2.234 1 96.12 91 LYS A O 1
ATOM 697 N N . ASP A 1 92 ? 2.668 24.641 -0.964 1 94.62 92 ASP A N 1
ATOM 698 C CA . ASP A 1 92 ? 3.689 24.469 -1.996 1 94.62 92 ASP A CA 1
ATOM 699 C C . ASP A 1 92 ? 4.941 23.812 -1.429 1 94.62 92 ASP A C 1
ATOM 701 O O . ASP A 1 92 ? 5.77 24.469 -0.796 1 94.62 92 ASP A O 1
ATOM 705 N N . VAL A 1 93 ? 5.117 22.516 -1.737 1 92.75 93 VAL A N 1
ATOM 706 C CA . VAL A 1 93 ? 6.195 21.75 -1.119 1 92.75 93 VAL A CA 1
ATOM 707 C C . VAL A 1 93 ? 7.543 22.281 -1.592 1 92.75 93 VAL A C 1
ATOM 709 O O . VAL A 1 93 ? 8.562 22.109 -0.916 1 92.75 93 VAL A O 1
ATOM 712 N N . HIS A 1 94 ? 7.586 22.953 -2.703 1 89.69 94 HIS A N 1
ATOM 713 C CA . HIS A 1 94 ? 8.836 23.469 -3.246 1 89.69 94 HIS A CA 1
ATOM 714 C C . HIS A 1 94 ? 9.312 24.688 -2.457 1 89.69 94 HIS A C 1
ATOM 716 O O . HIS A 1 94 ? 10.469 25.094 -2.586 1 89.69 94 HIS A O 1
ATOM 722 N N . GLU A 1 95 ? 8.469 25.188 -1.615 1 87.56 95 GLU A N 1
ATOM 723 C CA . GLU A 1 95 ? 8.82 26.328 -0.786 1 87.56 95 GLU A CA 1
ATOM 724 C C . GLU A 1 95 ? 9.062 25.922 0.662 1 87.56 95 GLU A C 1
ATOM 726 O O . GLU A 1 95 ? 9.383 26.75 1.51 1 87.56 95 GLU A O 1
ATOM 731 N N . PHE A 1 96 ? 8.844 24.688 0.862 1 84.06 96 PHE A N 1
ATOM 732 C CA . PHE A 1 96 ? 8.992 24.203 2.23 1 84.06 96 PHE A CA 1
ATOM 733 C C . PHE A 1 96 ? 10.461 24.016 2.584 1 84.06 96 PHE 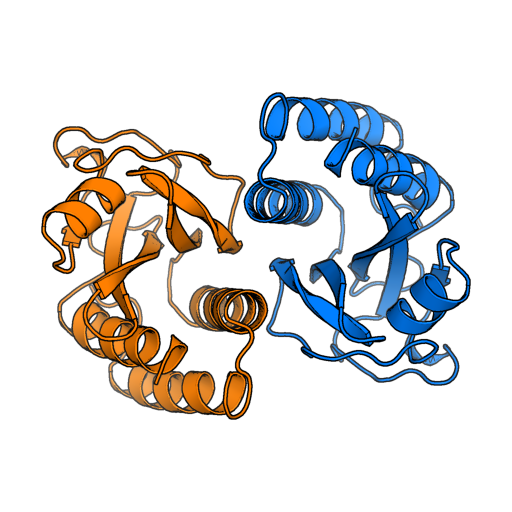A C 1
ATOM 735 O O . PHE A 1 96 ? 11.219 23.406 1.815 1 84.06 96 PHE A O 1
ATOM 742 N N . ALA A 1 97 ? 10.922 24.547 3.621 1 70.88 97 ALA A N 1
ATOM 743 C CA . ALA A 1 97 ? 12.32 24.453 4.055 1 70.88 97 ALA A CA 1
ATOM 744 C C . ALA A 1 97 ? 12.719 23.016 4.332 1 70.88 97 ALA A C 1
ATOM 746 O O . ALA A 1 97 ? 11.977 22.266 4.973 1 70.88 97 ALA A O 1
ATOM 747 N N . GLY A 1 98 ? 13.961 22.672 3.811 1 62.16 98 GLY A N 1
ATOM 748 C CA . GLY A 1 98 ? 14.406 21.312 4.035 1 62.16 98 GLY A CA 1
ATOM 749 C C . GLY A 1 98 ? 13.711 20.297 3.145 1 62.16 98 GLY A C 1
ATOM 750 O O . GLY A 1 98 ? 13.68 19.109 3.453 1 62.16 98 GLY A O 1
ATOM 751 N N . HIS A 1 99 ? 13.039 20.938 2.158 1 58.5 99 HIS A N 1
ATOM 752 C CA . HIS A 1 99 ? 12.227 20.125 1.26 1 58.5 99 HIS A CA 1
ATOM 753 C C . HIS A 1 99 ? 13.062 19.031 0.588 1 58.5 99 HIS A C 1
ATOM 755 O O . HIS A 1 99 ? 14.133 19.312 0.044 1 58.5 99 HIS A O 1
ATOM 761 N N . ILE A 1 100 ? 13.023 17.797 1.24 1 53.81 100 ILE A N 1
ATOM 762 C CA . ILE A 1 100 ? 13.531 16.703 0.427 1 53.81 100 ILE A CA 1
ATOM 763 C C . ILE A 1 100 ? 12.5 16.328 -0.641 1 53.81 100 ILE A C 1
ATOM 765 O O . ILE A 1 100 ? 11.312 16.188 -0.346 1 53.81 100 ILE A O 1
ATOM 769 N N . ALA A 1 101 ? 12.844 16.75 -1.771 1 51.5 101 ALA A N 1
ATOM 770 C CA . ALA A 1 101 ? 11.906 16.422 -2.85 1 51.5 101 ALA A CA 1
ATOM 771 C C . ALA A 1 101 ? 11.625 14.93 -2.904 1 51.5 101 ALA A C 1
ATOM 773 O O . ALA A 1 101 ? 12.547 14.117 -3.039 1 51.5 101 ALA A O 1
ATOM 774 N N . CYS A 1 102 ? 10.688 14.414 -2.109 1 57.81 102 CYS A N 1
ATOM 775 C CA . CYS A 1 102 ? 10.32 13.031 -2.391 1 57.81 102 CYS A CA 1
ATOM 776 C C . CYS A 1 102 ? 9.891 12.867 -3.842 1 57.81 102 CYS A C 1
ATOM 778 O O . CYS A 1 102 ? 10.672 13.117 -4.762 1 57.81 102 CYS A O 1
ATOM 780 N N . ASP A 1 103 ? 8.602 12.945 -4.07 1 64.88 103 ASP A N 1
ATOM 781 C CA . ASP A 1 103 ? 8.008 12.773 -5.395 1 64.88 103 ASP A CA 1
ATOM 782 C C . ASP A 1 103 ? 7.945 14.102 -6.145 1 64.88 103 ASP A C 1
ATOM 784 O O . ASP A 1 103 ? 7.262 15.031 -5.715 1 64.88 103 ASP A O 1
ATOM 788 N N . SER A 1 104 ? 8.703 14.211 -7.152 1 70.62 104 SER A N 1
ATOM 789 C CA . SER A 1 104 ? 8.797 15.422 -7.965 1 70.62 104 SER A CA 1
ATOM 790 C C . SER A 1 104 ? 7.438 15.828 -8.523 1 70.62 104 SER A C 1
ATOM 792 O O . SER A 1 104 ? 7.242 16.984 -8.922 1 70.62 104 SER A O 1
ATOM 794 N N . ALA A 1 105 ? 6.527 14.969 -8.492 1 82.56 105 ALA A N 1
ATOM 795 C CA . ALA A 1 105 ? 5.219 15.281 -9.062 1 82.56 105 ALA A CA 1
ATOM 796 C C . ALA A 1 105 ? 4.324 15.969 -8.031 1 82.56 105 ALA A C 1
ATOM 798 O O . ALA A 1 105 ? 3.277 16.516 -8.383 1 82.56 105 ALA A O 1
ATOM 799 N N . SER A 1 106 ? 4.746 16.031 -6.852 1 91.12 106 SER A N 1
ATOM 800 C CA . SER A 1 106 ? 3.91 16.578 -5.789 1 91.12 106 SER A CA 1
ATOM 801 C C . SER A 1 106 ? 4.129 18.094 -5.641 1 91.12 106 SER A C 1
ATOM 803 O O . SER A 1 106 ? 5.262 18.562 -5.703 1 91.12 106 SER A O 1
ATOM 805 N N . ASN A 1 107 ? 2.932 18.766 -5.387 1 94.75 107 ASN A N 1
ATOM 806 C CA . ASN A 1 107 ? 3.004 20.219 -5.266 1 94.75 107 ASN A CA 1
ATOM 807 C C . ASN A 1 107 ? 2.51 20.688 -3.898 1 94.75 107 ASN A C 1
ATOM 809 O O . ASN A 1 107 ? 2.896 21.75 -3.432 1 94.75 107 ASN A O 1
ATOM 813 N N . SER A 1 108 ? 1.628 20.016 -3.289 1 96.88 108 SER A N 1
ATOM 814 C CA . SER A 1 108 ? 1.163 20.297 -1.936 1 96.88 108 SER A CA 1
ATOM 815 C C . SER A 1 108 ? 1.046 19.031 -1.108 1 96.88 108 SER A C 1
ATOM 817 O O . SER A 1 108 ? 1.106 17.922 -1.65 1 96.88 108 SER A O 1
ATOM 819 N N . GLU A 1 109 ? 0.886 19.219 0.149 1 96.75 109 GLU A N 1
ATOM 820 C CA . GLU A 1 109 ? 0.992 18.062 1.042 1 96.75 109 GLU A CA 1
ATOM 821 C C . GLU A 1 109 ? 0.33 18.344 2.387 1 96.75 109 GLU A C 1
ATOM 823 O O . GLU A 1 109 ? 0.345 19.484 2.865 1 96.75 109 GLU A O 1
ATOM 828 N N . ILE A 1 110 ? -0.347 17.359 2.928 1 98.38 110 ILE A N 1
ATOM 829 C CA . ILE A 1 110 ? -0.796 17.391 4.316 1 98.38 110 ILE A CA 1
ATOM 830 C C . ILE A 1 110 ? -0.315 16.141 5.043 1 98.38 110 ILE A C 1
ATOM 832 O O . ILE A 1 110 ? -0.412 15.031 4.512 1 98.38 110 ILE A O 1
ATOM 836 N N . VAL A 1 111 ? 0.285 16.312 6.172 1 98.56 111 VAL A N 1
ATOM 837 C CA . VAL A 1 111 ? 0.779 15.211 6.984 1 98.56 111 VAL A CA 1
ATOM 838 C C . VAL A 1 111 ? 0.151 15.273 8.375 1 98.56 111 VAL A C 1
ATOM 840 O O . VAL A 1 111 ? 0.231 16.297 9.055 1 98.56 111 VAL A O 1
ATOM 843 N N . VAL A 1 112 ? -0.438 14.188 8.758 1 98.81 112 VAL A N 1
ATOM 844 C CA . VAL A 1 112 ? -1.156 14.078 10.023 1 98.81 112 VAL A CA 1
ATOM 845 C C . VAL A 1 112 ? -0.441 13.086 10.945 1 98.81 112 VAL A C 1
ATOM 847 O O . VAL A 1 112 ? -0.254 11.922 10.578 1 98.81 112 VAL A O 1
ATOM 850 N N . PRO A 1 113 ? -0.041 13.516 12.125 1 98.88 113 PRO A N 1
ATOM 851 C CA . PRO A 1 113 ? 0.535 12.539 13.062 1 98.88 113 PRO A CA 1
ATOM 852 C C . PRO A 1 113 ? -0.475 11.492 13.516 1 98.88 113 PRO A C 1
ATOM 854 O O . PRO A 1 113 ? -1.66 11.797 13.672 1 98.88 113 PRO A O 1
ATOM 857 N N . ILE A 1 114 ? -0.043 10.344 13.711 1 98.81 114 ILE A N 1
ATOM 858 C CA . ILE A 1 114 ? -0.819 9.234 14.258 1 98.81 114 ILE A CA 1
ATOM 859 C C . ILE A 1 114 ? -0.284 8.852 15.633 1 98.81 114 ILE A C 1
ATOM 861 O O . ILE A 1 114 ? 0.922 8.664 15.812 1 98.81 114 ILE A O 1
ATOM 865 N N . PHE A 1 115 ? -1.142 8.742 16.578 1 98.44 115 PHE A N 1
ATOM 866 C CA . PHE A 1 115 ? -0.747 8.398 17.938 1 98.44 115 PHE A CA 1
ATOM 867 C C . PHE A 1 115 ? -1.349 7.066 18.359 1 98.44 115 PHE A C 1
ATOM 869 O O . PHE A 1 115 ? -2.438 6.699 17.906 1 98.44 115 PHE A O 1
ATOM 876 N N . ASN A 1 116 ? -0.649 6.297 19.094 1 97.75 116 ASN A N 1
ATOM 877 C CA . ASN A 1 116 ? -1.087 5.082 19.766 1 97.75 116 ASN A CA 1
ATOM 878 C C . ASN A 1 116 ? -0.802 5.141 21.266 1 97.75 116 ASN A C 1
ATOM 880 O O . ASN A 1 116 ? 0.358 5.191 21.672 1 97.75 116 ASN A O 1
ATOM 884 N N . GLN A 1 117 ? -1.86 5.164 22.031 1 96 117 GLN A N 1
ATOM 885 C CA . GLN A 1 117 ? -1.741 5.266 23.484 1 96 117 GLN A CA 1
ATOM 886 C C . GLN A 1 117 ? -0.922 6.488 23.875 1 96 117 GLN A C 1
ATOM 888 O O . GLN A 1 117 ? 0.006 6.383 24.688 1 96 117 GLN A O 1
ATOM 893 N N . GLY A 1 118 ? -1.141 7.586 23.172 1 95.38 118 GLY A N 1
ATOM 894 C CA . GLY A 1 118 ? -0.559 8.867 23.547 1 95.38 118 GLY A CA 1
ATOM 895 C C . GLY A 1 118 ? 0.854 9.055 23.016 1 95.38 118 GLY A C 1
ATOM 896 O O . GLY A 1 118 ? 1.445 10.125 23.172 1 95.38 118 GLY A O 1
ATOM 897 N N . LYS A 1 119 ? 1.354 8.039 22.406 1 97.75 119 LYS A N 1
ATOM 898 C CA . LYS A 1 119 ? 2.699 8.125 21.844 1 97.75 119 LYS A CA 1
ATOM 899 C C . LYS A 1 119 ? 2.66 8.203 20.328 1 97.75 119 LYS A C 1
ATOM 901 O O . LYS A 1 119 ? 1.798 7.59 19.688 1 97.75 119 LYS A O 1
ATOM 906 N N . LEU A 1 120 ? 3.604 8.93 19.766 1 98.62 120 LEU A N 1
ATOM 907 C CA . LEU A 1 120 ? 3.688 9.016 18.312 1 98.62 120 LEU A CA 1
ATOM 908 C C . LEU A 1 120 ? 3.938 7.641 17.703 1 98.62 120 LEU A C 1
ATOM 910 O O . LEU A 1 120 ? 4.941 6.992 18.016 1 98.62 120 LEU A O 1
ATOM 914 N N . TRP A 1 121 ? 3.059 7.203 16.938 1 98.75 121 TRP A N 1
ATOM 915 C CA . TRP A 1 121 ? 3.207 5.941 16.219 1 98.75 121 TRP A CA 1
ATOM 916 C C . TRP A 1 121 ? 3.818 6.164 14.844 1 98.75 121 TRP A C 1
ATOM 918 O O . TRP A 1 121 ? 4.625 5.355 14.383 1 98.75 121 TRP A O 1
ATOM 928 N N . GLY A 1 122 ? 3.459 7.305 14.195 1 98.81 122 GLY A N 1
ATOM 929 C CA . GLY A 1 122 ? 3.891 7.68 12.859 1 98.81 122 GLY A CA 1
ATOM 930 C C . GLY A 1 122 ? 3.104 8.844 12.281 1 98.81 122 GLY A C 1
ATOM 931 O O . GLY A 1 122 ? 2.652 9.719 13.023 1 98.81 122 GLY A O 1
ATOM 932 N N . VAL A 1 123 ? 3.059 8.867 10.891 1 98.88 123 VAL A N 1
ATOM 933 C CA . VAL A 1 123 ? 2.312 9.938 10.234 1 98.88 123 VAL A CA 1
ATOM 934 C C . VAL A 1 123 ? 1.55 9.375 9.039 1 98.88 123 VAL A C 1
ATOM 936 O O . VAL A 1 123 ? 1.927 8.336 8.484 1 98.88 123 VAL A O 1
ATOM 939 N N . PHE A 1 124 ? 0.428 9.945 8.766 1 98.88 124 PHE A N 1
ATOM 940 C CA . PHE A 1 124 ? -0.311 9.742 7.523 1 98.88 124 PHE A CA 1
ATOM 941 C C . PHE A 1 124 ? -0.045 10.875 6.539 1 98.88 124 PHE A C 1
ATOM 943 O O . PHE A 1 124 ? -0.334 12.039 6.828 1 98.88 124 PHE A O 1
ATOM 950 N N . ASP A 1 125 ? 0.526 10.516 5.434 1 98.56 125 ASP A N 1
ATOM 951 C CA . ASP A 1 125 ? 0.994 11.492 4.457 1 98.56 125 ASP A CA 1
ATOM 952 C C . ASP A 1 125 ? 0.12 11.477 3.205 1 98.56 125 ASP A C 1
ATOM 954 O O . ASP A 1 125 ? -0.215 10.406 2.688 1 98.56 125 ASP A O 1
ATOM 958 N N . PHE A 1 126 ? -0.317 12.648 2.725 1 98.5 126 PHE A N 1
ATOM 959 C CA . PHE A 1 126 ? -1.068 12.844 1.489 1 98.5 126 PHE A CA 1
ATOM 960 C C . PHE A 1 126 ? -0.412 13.898 0.616 1 98.5 126 PHE A C 1
ATOM 962 O O . PHE A 1 126 ? -0.263 15.055 1.034 1 98.5 126 PHE A O 1
ATOM 969 N N . ASP A 1 127 ? -0.015 13.5 -0.547 1 97.69 127 ASP A N 1
ATOM 970 C CA . ASP A 1 127 ? 0.558 14.414 -1.529 1 97.69 127 ASP A CA 1
ATOM 971 C C . ASP A 1 127 ? -0.432 14.703 -2.654 1 97.69 127 ASP A C 1
ATOM 973 O O . ASP A 1 127 ? -1.292 13.875 -2.961 1 97.69 127 ASP A O 1
ATOM 977 N N . SER A 1 128 ? -0.284 15.852 -3.223 1 97.5 128 SER A N 1
ATOM 978 C CA . SER A 1 128 ? -1.126 16.25 -4.344 1 97.5 128 SER A CA 1
ATOM 979 C C . SER A 1 128 ? -0.295 16.859 -5.473 1 97.5 128 SER A C 1
ATOM 981 O O . SER A 1 128 ? 0.746 17.469 -5.223 1 97.5 128 SER A O 1
ATOM 983 N N . THR A 1 129 ? -0.817 16.719 -6.715 1 95.62 129 THR A N 1
ATOM 984 C CA . THR A 1 129 ? -0.168 17.344 -7.871 1 95.62 129 THR A CA 1
ATOM 985 C C . THR A 1 129 ? -0.564 18.812 -7.992 1 95.62 129 THR A C 1
ATOM 987 O O . THR A 1 129 ? 0.039 19.562 -8.766 1 95.62 129 THR A O 1
ATOM 990 N N . LYS A 1 130 ? -1.556 19.25 -7.238 1 97.12 130 LYS A N 1
ATOM 991 C CA . LYS A 1 130 ? -2.053 20.625 -7.285 1 97.12 130 LYS A CA 1
ATOM 992 C C . LYS A 1 130 ? -1.511 21.438 -6.117 1 97.12 130 LYS A C 1
ATOM 994 O O . LYS A 1 130 ? -1.32 20.922 -5.016 1 97.12 130 LYS A O 1
ATOM 999 N N . LEU A 1 131 ? -1.296 22.672 -6.371 1 96.25 131 LEU A N 1
ATOM 1000 C CA . LEU A 1 131 ? -0.943 23.578 -5.289 1 96.25 131 LEU A CA 1
ATOM 1001 C C . LEU A 1 131 ? -2.125 23.781 -4.348 1 96.25 131 LEU A C 1
ATOM 1003 O O . LEU A 1 131 ? -3.273 23.859 -4.789 1 96.25 131 LEU A O 1
ATOM 1007 N N . ALA A 1 132 ? -1.845 23.828 -3.053 1 97.25 132 ALA A N 1
ATOM 1008 C CA . ALA A 1 132 ? -2.797 24.219 -2.018 1 97.25 132 ALA A CA 1
ATOM 1009 C C . ALA A 1 132 ? -4.062 23.359 -2.086 1 97.25 132 ALA A C 1
ATOM 1011 O O . ALA A 1 132 ? -5.176 23.891 -2.061 1 97.25 132 ALA A O 1
ATOM 1012 N N . ASN A 1 133 ? -3.863 22.094 -2.266 1 97.88 133 ASN A N 1
ATOM 1013 C CA . ASN A 1 133 ? -4.996 21.188 -2.41 1 97.88 133 ASN A CA 1
ATOM 1014 C C . ASN A 1 133 ? -5.613 20.828 -1.058 1 97.88 133 ASN A C 1
ATOM 1016 O O . ASN A 1 133 ? -6.613 20.109 -0.992 1 97.88 133 ASN A O 1
ATOM 1020 N N . PHE A 1 134 ? -5.004 21.219 0.065 1 98.38 134 PHE A N 1
ATOM 1021 C CA . PHE A 1 134 ? -5.449 20.828 1.395 1 98.38 134 PHE A CA 1
ATOM 1022 C C . PHE A 1 134 ? -5.648 22.047 2.287 1 98.38 134 PHE A C 1
ATOM 1024 O O . PHE A 1 134 ? -4.922 23.031 2.17 1 98.38 134 PHE A O 1
ATOM 1031 N N . ASP A 1 135 ? -6.59 21.891 3.18 1 98.06 135 ASP A N 1
ATOM 1032 C CA . ASP A 1 135 ? -6.848 22.984 4.121 1 98.06 135 ASP A CA 1
ATOM 1033 C C . ASP A 1 135 ? -7.293 22.438 5.477 1 98.06 135 ASP A C 1
ATOM 1035 O O . ASP A 1 135 ? -7.07 21.266 5.785 1 98.06 135 ASP A O 1
ATOM 1039 N N . GLU A 1 136 ? -7.855 23.312 6.277 1 98.19 136 GLU A N 1
ATOM 1040 C CA . GLU A 1 136 ? -8.188 22.969 7.66 1 98.19 136 GLU A CA 1
ATOM 1041 C C . GLU A 1 136 ? -9.305 21.938 7.719 1 98.19 136 GLU A C 1
ATOM 1043 O O . GLU A 1 136 ? -9.367 21.141 8.664 1 98.19 136 GLU A O 1
ATOM 1048 N N . ILE A 1 137 ? -10.133 21.922 6.738 1 98.31 137 ILE A N 1
ATOM 1049 C CA . ILE A 1 137 ? -11.172 20.906 6.691 1 98.31 137 ILE A CA 1
ATOM 1050 C C . ILE A 1 137 ? -10.539 19.531 6.473 1 98.31 137 ILE A C 1
ATOM 1052 O O . ILE A 1 137 ? -10.914 18.547 7.125 1 98.31 137 ILE A O 1
ATOM 1056 N N . ASP A 1 138 ? -9.57 19.438 5.555 1 98.75 138 ASP A N 1
ATOM 1057 C CA . ASP A 1 138 ? -8.82 18.203 5.371 1 98.75 138 ASP A CA 1
ATOM 1058 C C . ASP A 1 138 ? -8.164 17.75 6.676 1 98.75 138 ASP A C 1
ATOM 1060 O O . ASP A 1 138 ? -8.25 16.578 7.055 1 98.75 138 ASP A O 1
ATOM 1064 N N . LYS A 1 139 ? -7.512 18.719 7.301 1 98.75 139 LYS A N 1
ATOM 1065 C CA . LYS A 1 139 ? -6.859 18.422 8.57 1 98.75 139 LYS A CA 1
ATOM 1066 C C . LYS A 1 139 ? -7.84 17.797 9.555 1 98.75 139 LYS A C 1
ATOM 1068 O O . LYS A 1 139 ? -7.539 16.781 10.172 1 98.75 139 LYS A O 1
ATOM 1073 N N . LYS A 1 140 ? -8.961 18.406 9.703 1 98.56 140 LYS A N 1
ATOM 1074 C CA . LYS A 1 140 ? -9.961 17.953 10.664 1 98.56 140 LYS A CA 1
ATOM 1075 C C . LYS A 1 140 ? -10.344 16.484 10.422 1 98.56 140 LYS A C 1
ATOM 1077 O O . LYS A 1 140 ? -10.227 15.656 11.32 1 98.56 140 LYS A O 1
ATOM 1082 N N . TYR A 1 141 ? -10.703 16.156 9.227 1 98.69 141 TYR A N 1
ATOM 1083 C CA . TYR A 1 141 ? -11.297 14.852 8.969 1 98.69 141 TYR A CA 1
ATOM 1084 C C . TYR A 1 141 ? -10.219 13.781 8.797 1 98.69 141 TYR A C 1
ATOM 1086 O O . TYR A 1 141 ? -10.414 12.625 9.18 1 98.69 141 TYR A O 1
ATOM 1094 N N . LEU A 1 142 ? -9.062 14.086 8.195 1 98.81 142 LEU A N 1
ATOM 1095 C CA . LEU A 1 142 ? -7.973 13.117 8.094 1 98.81 142 LEU A CA 1
ATOM 1096 C C . LEU A 1 142 ? -7.418 12.781 9.477 1 98.81 142 LEU A C 1
ATOM 1098 O O . LEU A 1 142 ? -7.004 11.648 9.719 1 98.81 142 LEU A O 1
ATOM 1102 N N . THR A 1 143 ? -7.402 13.805 10.398 1 98.69 143 THR A N 1
ATOM 1103 C CA . THR A 1 143 ? -7.016 13.539 11.773 1 98.69 143 THR A CA 1
ATOM 1104 C C . THR A 1 143 ? -8 12.586 12.445 1 98.69 143 THR A C 1
ATOM 1106 O O . THR A 1 143 ? -7.59 11.656 13.148 1 98.69 143 THR A O 1
ATOM 1109 N N . GLU A 1 144 ? -9.25 12.844 12.211 1 98.38 144 GLU A N 1
ATOM 1110 C CA . GLU A 1 144 ? -10.273 11.961 12.766 1 98.38 144 GLU A CA 1
ATOM 1111 C C . GLU A 1 144 ? -10.102 10.531 12.266 1 98.38 144 GLU A C 1
ATOM 1113 O O . GLU A 1 144 ? -10.188 9.578 13.047 1 98.38 144 GLU A O 1
ATOM 1118 N N . ILE A 1 145 ? -9.875 10.336 11.008 1 98.56 145 ILE A N 1
ATOM 1119 C CA . ILE A 1 145 ? -9.68 9.016 10.422 1 98.56 145 ILE A CA 1
ATOM 1120 C C . ILE A 1 145 ? -8.414 8.383 10.984 1 98.56 145 ILE A C 1
ATOM 1122 O O . ILE A 1 145 ? -8.406 7.199 11.336 1 98.56 145 ILE A O 1
ATOM 1126 N N . ALA A 1 146 ? -7.352 9.133 11.086 1 98 146 ALA A N 1
ATOM 1127 C CA . ALA A 1 146 ? -6.09 8.641 11.625 1 98 146 ALA A CA 1
ATOM 1128 C C . ALA A 1 146 ? -6.266 8.125 13.055 1 98 146 ALA A C 1
ATOM 1130 O O . ALA A 1 146 ? -5.676 7.113 13.43 1 98 146 ALA A O 1
ATOM 1131 N N . LYS A 1 147 ? -7.059 8.789 13.836 1 96.94 147 LYS A N 1
ATOM 1132 C CA . LYS A 1 147 ? -7.309 8.398 15.227 1 96.94 147 LYS A CA 1
ATOM 1133 C C . LYS A 1 147 ? -8 7.043 15.305 1 96.94 147 LYS A C 1
ATOM 1135 O O . LYS A 1 147 ? -7.84 6.312 16.281 1 96.94 147 LYS A O 1
ATOM 1140 N N . ALA A 1 148 ? -8.719 6.719 14.258 1 96.12 148 ALA A N 1
ATOM 1141 C CA . ALA A 1 148 ? -9.492 5.48 14.25 1 96.12 148 ALA A CA 1
ATOM 1142 C C . ALA A 1 148 ? -8.586 4.266 14.102 1 96.12 148 ALA A C 1
ATOM 1144 O O . ALA A 1 148 ? -8.992 3.137 14.383 1 96.12 148 ALA A O 1
ATOM 1145 N N . ILE A 1 149 ? -7.387 4.414 13.648 1 95.88 149 ILE A N 1
ATOM 1146 C CA . ILE A 1 149 ? -6.469 3.318 13.352 1 95.88 149 ILE A CA 1
ATOM 1147 C C . ILE A 1 149 ? -6.191 2.52 14.625 1 95.88 149 ILE A C 1
ATOM 1149 O O . ILE A 1 149 ? -6.125 1.289 14.594 1 95.88 149 ILE A O 1
ATOM 1153 N N . PHE A 1 150 ? -6.031 3.213 15.75 1 93.19 150 PHE A N 1
ATOM 1154 C CA . PHE A 1 150 ? -5.691 2.545 17 1 93.19 150 PHE A CA 1
ATOM 1155 C C . PHE A 1 150 ? -6.793 2.746 18.031 1 93.19 150 PHE A C 1
ATOM 1157 O O . PHE A 1 150 ? -6.594 2.463 19.219 1 93.19 150 PHE A O 1
ATOM 1164 N N . ALA A 1 151 ? -7.902 3.234 17.672 1 83.88 151 ALA A N 1
ATOM 1165 C CA . ALA A 1 151 ? -9 3.447 18.609 1 83.88 151 ALA A CA 1
ATOM 1166 C C . ALA A 1 151 ? -9.531 2.119 19.141 1 83.88 151 ALA A C 1
ATOM 1168 O O . ALA A 1 151 ? -9.453 1.096 18.453 1 83.88 151 ALA A O 1
ATOM 1169 N N . MET B 1 1 ? -2.482 -14.242 -22.203 1 82.38 1 MET B N 1
ATOM 1170 C CA . MET B 1 1 ? -1.793 -12.977 -22.438 1 82.38 1 MET B CA 1
ATOM 1171 C C . MET B 1 1 ? -0.877 -12.625 -21.281 1 82.38 1 MET B C 1
ATOM 1173 O O . MET B 1 1 ? -1.039 -13.148 -20.172 1 82.38 1 MET B O 1
ATOM 1177 N N . THR B 1 2 ? 0.28 -12.008 -21.562 1 89.31 2 THR B N 1
ATOM 1178 C CA . THR B 1 2 ? 1.273 -11.562 -20.594 1 89.31 2 THR B CA 1
ATOM 1179 C C . THR B 1 2 ? 1.006 -10.125 -20.156 1 89.31 2 THR B C 1
ATOM 1181 O O . THR B 1 2 ? 0.615 -9.289 -20.969 1 89.31 2 THR B O 1
ATOM 1184 N N . ALA B 1 3 ? 1.205 -9.883 -18.891 1 96.19 3 ALA B N 1
ATOM 1185 C CA . ALA B 1 3 ? 0.943 -8.547 -18.375 1 96.19 3 ALA B CA 1
ATOM 1186 C C . ALA B 1 3 ? 1.952 -7.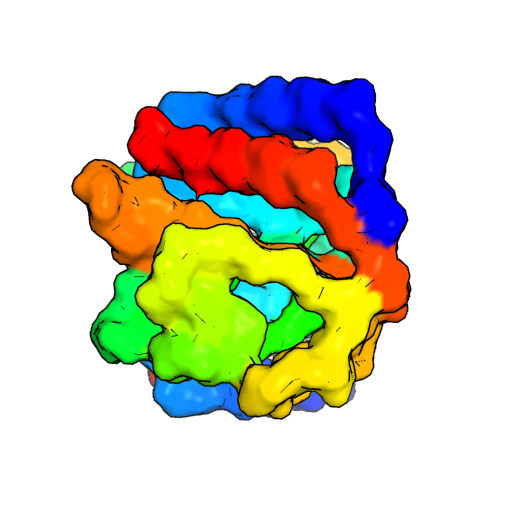535 -18.922 1 96.19 3 ALA B C 1
ATOM 1188 O O . ALA B 1 3 ? 1.741 -6.324 -18.828 1 96.19 3 ALA B O 1
ATOM 1189 N N . THR B 1 4 ? 3.094 -7.922 -19.422 1 94.06 4 THR B N 1
ATOM 1190 C CA . THR B 1 4 ? 4.062 -7.098 -20.141 1 94.06 4 THR B CA 1
ATOM 1191 C C . THR B 1 4 ? 5.031 -7.969 -20.922 1 94.06 4 THR B C 1
ATOM 1193 O O . THR B 1 4 ? 4.977 -9.195 -20.859 1 94.06 4 THR B O 1
ATOM 1196 N N . THR B 1 5 ? 5.812 -7.387 -21.703 1 94.56 5 THR B N 1
ATOM 1197 C CA . THR B 1 5 ? 6.742 -8.156 -22.531 1 94.56 5 THR B CA 1
ATOM 1198 C C . THR B 1 5 ? 7.91 -8.672 -21.688 1 94.56 5 THR B C 1
ATOM 1200 O O . THR B 1 5 ? 8.195 -8.133 -20.609 1 94.56 5 THR B O 1
ATOM 1203 N N . GLU B 1 6 ? 8.531 -9.75 -22.188 1 96.12 6 GLU B N 1
ATOM 1204 C CA . GLU B 1 6 ? 9.688 -10.312 -21.5 1 96.12 6 GLU B CA 1
ATOM 1205 C C . GLU B 1 6 ? 10.805 -9.273 -21.359 1 96.12 6 GLU B C 1
ATOM 1207 O O . GLU B 1 6 ? 11.469 -9.219 -20.328 1 96.12 6 GLU B O 1
ATOM 1212 N N . GLU B 1 7 ? 10.977 -8.477 -22.359 1 97 7 GLU B N 1
ATOM 1213 C CA . GLU B 1 7 ? 11.992 -7.434 -22.312 1 97 7 GLU B CA 1
ATOM 1214 C C . GLU B 1 7 ? 11.711 -6.441 -21.188 1 97 7 GLU B C 1
ATOM 1216 O O . GLU B 1 7 ? 12.617 -6.062 -20.453 1 97 7 GLU B O 1
ATOM 1221 N N . LYS B 1 8 ? 10.523 -6.035 -21.078 1 97.56 8 LYS B N 1
ATOM 1222 C CA . LYS B 1 8 ? 10.141 -5.102 -20.016 1 97.56 8 LYS B CA 1
ATOM 1223 C C . LYS B 1 8 ? 10.273 -5.746 -18.641 1 97.56 8 LYS B C 1
ATOM 1225 O O . LYS B 1 8 ? 10.648 -5.082 -17.672 1 97.56 8 LYS B O 1
ATOM 1230 N N . TYR B 1 9 ? 10 -7.004 -18.578 1 98.31 9 TYR B N 1
ATOM 1231 C CA . TYR B 1 9 ? 10.141 -7.723 -17.312 1 98.31 9 TYR B CA 1
ATOM 1232 C C . TYR B 1 9 ? 11.594 -7.738 -16.859 1 98.31 9 TYR B C 1
ATOM 1234 O O . TYR B 1 9 ? 11.875 -7.605 -15.672 1 98.31 9 TYR B O 1
ATOM 1242 N N . LYS B 1 10 ? 12.453 -7.957 -17.781 1 98 10 LYS B N 1
ATOM 1243 C CA . LYS B 1 10 ? 13.867 -7.961 -17.422 1 98 10 LYS B CA 1
ATOM 1244 C C . LYS B 1 10 ? 14.289 -6.633 -16.812 1 98 10 LYS B C 1
ATOM 1246 O O . LYS B 1 10 ? 15.008 -6.605 -15.812 1 98 10 LYS B O 1
ATOM 1251 N N . LEU B 1 11 ? 13.797 -5.574 -17.406 1 97.94 11 LEU B N 1
ATOM 1252 C CA . LEU B 1 11 ? 14.055 -4.254 -16.844 1 97.94 11 LEU B CA 1
ATOM 1253 C C . LEU B 1 11 ? 13.375 -4.102 -15.484 1 97.94 11 LEU B C 1
ATOM 1255 O O . LEU B 1 11 ? 13.953 -3.523 -14.562 1 97.94 11 LEU B O 1
ATOM 1259 N N . LEU B 1 12 ? 12.219 -4.629 -15.367 1 98.06 12 LEU B N 1
ATOM 1260 C CA . LEU B 1 12 ? 11.445 -4.523 -14.133 1 98.06 12 LEU B CA 1
ATOM 1261 C C . LEU B 1 12 ? 12.133 -5.266 -12.992 1 98.06 12 LEU B C 1
ATOM 1263 O O . LEU B 1 12 ? 12.102 -4.816 -11.844 1 98.06 12 LEU B O 1
ATOM 1267 N N . VAL B 1 13 ? 12.719 -6.418 -13.281 1 98.44 13 VAL B N 1
ATOM 1268 C CA . VAL B 1 13 ? 13.461 -7.176 -12.281 1 98.44 13 VAL B CA 1
ATOM 1269 C C . VAL B 1 13 ? 14.625 -6.34 -11.75 1 98.44 13 VAL B C 1
ATOM 1271 O O . VAL B 1 13 ? 14.852 -6.273 -10.547 1 98.44 13 VAL B O 1
ATOM 1274 N N . GLU B 1 14 ? 15.312 -5.672 -12.641 1 98.44 14 GLU B N 1
ATOM 1275 C CA . GLU B 1 14 ? 16.422 -4.816 -12.25 1 98.44 14 GLU B CA 1
ATOM 1276 C C . GLU B 1 14 ? 15.945 -3.641 -11.398 1 98.44 14 GLU B C 1
ATOM 1278 O O . GLU B 1 14 ? 16.578 -3.295 -10.398 1 98.44 14 GLU B O 1
ATOM 1283 N N . GLN B 1 15 ? 14.898 -3.047 -11.812 1 98.5 15 GLN B N 1
ATOM 1284 C CA . GLN B 1 15 ? 14.336 -1.928 -11.07 1 98.5 15 GLN B CA 1
ATOM 1285 C C . GLN B 1 15 ? 13.883 -2.365 -9.68 1 98.5 15 GLN B C 1
ATOM 1287 O O . GLN B 1 15 ? 14.125 -1.663 -8.695 1 98.5 15 GLN B O 1
ATOM 1292 N N . ALA B 1 16 ? 13.25 -3.496 -9.602 1 98.62 16 ALA B N 1
ATOM 1293 C CA . ALA B 1 16 ? 12.773 -4.031 -8.328 1 98.62 16 ALA B CA 1
ATOM 1294 C C . ALA B 1 16 ? 13.938 -4.281 -7.371 1 98.62 16 ALA B C 1
ATOM 1296 O O . ALA B 1 16 ? 13.883 -3.895 -6.203 1 98.62 16 ALA B O 1
ATOM 1297 N N . ARG B 1 17 ? 14.969 -4.91 -7.875 1 98.19 17 ARG B N 1
ATOM 1298 C CA . ARG B 1 17 ? 16.141 -5.203 -7.055 1 98.19 17 ARG B CA 1
ATOM 1299 C C . ARG B 1 17 ? 16.781 -3.916 -6.547 1 98.19 17 ARG B C 1
ATOM 1301 O O . ARG B 1 17 ? 17.141 -3.818 -5.375 1 98.19 17 ARG B O 1
ATO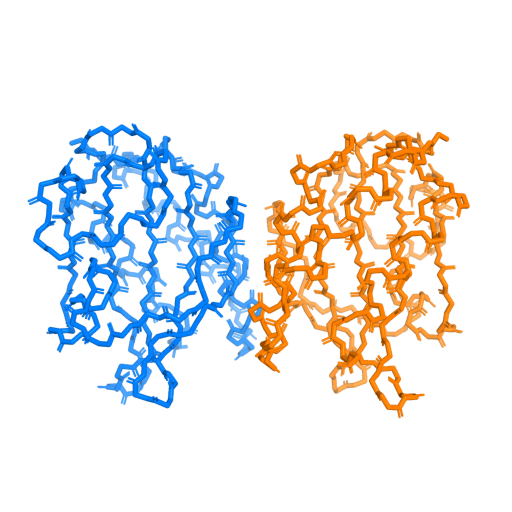M 1308 N N . ALA B 1 18 ? 16.922 -2.947 -7.422 1 98.12 18 ALA B N 1
ATOM 1309 C CA . ALA B 1 18 ? 17.516 -1.667 -7.043 1 98.12 18 ALA B CA 1
ATOM 1310 C C . ALA B 1 18 ? 16.656 -0.952 -6.004 1 98.12 18 ALA B C 1
ATOM 1312 O O . ALA B 1 18 ? 17.172 -0.325 -5.082 1 98.12 18 ALA B O 1
ATOM 1313 N N . LEU B 1 19 ? 15.422 -1.05 -6.164 1 97.88 19 LEU B N 1
ATOM 1314 C CA . LEU B 1 19 ? 14.453 -0.357 -5.32 1 97.88 19 LEU B CA 1
ATOM 1315 C C . LEU B 1 19 ? 14.547 -0.833 -3.877 1 97.88 19 LEU B C 1
ATOM 1317 O O . LEU B 1 19 ? 14.391 -0.04 -2.945 1 97.88 19 LEU B O 1
ATOM 1321 N N . ILE B 1 20 ? 14.844 -2.1 -3.631 1 97.94 20 ILE B N 1
ATOM 1322 C CA . ILE B 1 20 ? 14.766 -2.631 -2.273 1 97.94 20 ILE B CA 1
ATOM 1323 C C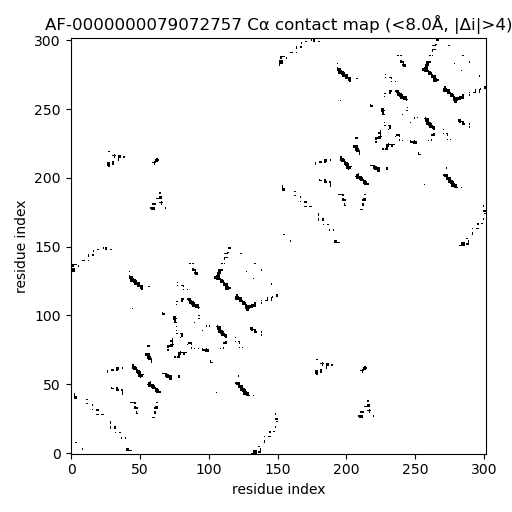 . ILE B 1 20 ? 16.156 -2.984 -1.774 1 97.94 20 ILE B C 1
ATOM 1325 O O . ILE B 1 20 ? 16.312 -3.525 -0.677 1 97.94 20 ILE B O 1
ATOM 1329 N N . GLU B 1 21 ? 17.156 -2.711 -2.613 1 97 21 GLU B N 1
ATOM 1330 C CA . GLU B 1 21 ? 18.531 -3.049 -2.27 1 97 21 GLU B CA 1
ATOM 1331 C C . GLU B 1 21 ? 18.938 -2.432 -0.934 1 97 21 GLU B C 1
ATOM 1333 O O . GLU B 1 21 ? 18.703 -1.245 -0.697 1 97 21 GLU B O 1
ATOM 1338 N N . GLY B 1 22 ? 19.469 -3.238 -0.074 1 96.06 22 GLY B N 1
ATOM 1339 C CA . GLY B 1 22 ? 20.016 -2.76 1.188 1 96.06 22 GLY B CA 1
ATOM 1340 C C . GLY B 1 22 ? 18.938 -2.488 2.232 1 96.06 22 GLY B C 1
ATOM 1341 O O . GLY B 1 22 ? 19.234 -1.971 3.311 1 96.06 22 GLY B O 1
ATOM 1342 N N . GLU B 1 23 ? 17.703 -2.73 1.933 1 97.19 23 GLU B N 1
ATOM 1343 C CA . GLU B 1 23 ? 16.609 -2.51 2.871 1 97.19 23 GLU B CA 1
ATOM 1344 C C . GLU B 1 23 ? 16.094 -3.828 3.445 1 97.19 23 GLU B C 1
ATOM 1346 O O . GLU B 1 23 ? 15.727 -4.738 2.695 1 97.19 23 GLU B O 1
ATOM 1351 N N . ASP B 1 24 ? 16.031 -3.898 4.754 1 95.62 24 ASP B N 1
ATOM 1352 C CA . ASP B 1 24 ? 15.633 -5.156 5.383 1 95.62 24 ASP B CA 1
ATOM 1353 C C . ASP B 1 24 ? 14.195 -5.09 5.891 1 95.62 24 ASP B C 1
ATOM 1355 O O . ASP B 1 24 ? 13.648 -6.094 6.355 1 95.62 24 ASP B O 1
ATOM 1359 N N . ASP B 1 25 ? 13.586 -3.938 5.844 1 97.88 25 ASP B N 1
ATOM 1360 C CA . ASP B 1 25 ? 12.203 -3.805 6.277 1 97.88 25 ASP B CA 1
ATOM 1361 C C . ASP B 1 25 ? 11.242 -4.371 5.234 1 97.88 25 ASP B C 1
ATOM 1363 O O . ASP B 1 25 ? 11.016 -3.758 4.191 1 97.88 25 ASP B O 1
ATOM 1367 N N . TRP B 1 26 ? 10.602 -5.465 5.543 1 98.12 26 TRP B N 1
ATOM 1368 C CA . TRP B 1 26 ? 9.797 -6.156 4.543 1 98.12 26 TRP B CA 1
ATOM 1369 C C . TRP B 1 26 ? 8.539 -5.359 4.207 1 98.12 26 TRP B C 1
ATOM 1371 O O . TRP B 1 26 ? 8.016 -5.457 3.096 1 98.12 26 TRP B O 1
ATOM 1381 N N . ILE B 1 27 ? 8.047 -4.578 5.18 1 98.75 27 ILE B N 1
ATOM 1382 C CA . ILE B 1 27 ? 6.863 -3.766 4.922 1 98.75 27 ILE B CA 1
ATOM 1383 C C . ILE B 1 27 ? 7.168 -2.729 3.844 1 98.75 27 ILE B C 1
ATOM 1385 O O . ILE B 1 27 ? 6.441 -2.621 2.852 1 98.75 27 ILE B O 1
ATOM 1389 N N . ALA B 1 28 ? 8.258 -2.004 4.008 1 98.62 28 ALA B N 1
ATOM 1390 C CA . ALA B 1 28 ? 8.672 -0.995 3.037 1 98.62 28 ALA B CA 1
ATOM 1391 C C . ALA B 1 28 ? 8.977 -1.629 1.682 1 98.62 28 ALA B C 1
ATOM 1393 O O . ALA B 1 28 ? 8.578 -1.098 0.641 1 98.62 28 ALA B O 1
ATOM 1394 N N . ASN B 1 29 ? 9.641 -2.758 1.724 1 98.75 29 ASN B N 1
ATOM 1395 C CA . ASN B 1 29 ? 10.016 -3.439 0.489 1 98.75 29 ASN B CA 1
ATOM 1396 C C . ASN B 1 29 ? 8.789 -3.881 -0.303 1 98.75 29 ASN B C 1
ATOM 1398 O O . ASN B 1 29 ? 8.695 -3.629 -1.506 1 98.75 29 ASN B O 1
ATOM 1402 N N . THR B 1 30 ? 7.824 -4.48 0.392 1 98.88 30 THR B N 1
ATOM 1403 C CA . THR B 1 30 ? 6.652 -4.992 -0.314 1 98.88 30 THR B CA 1
ATOM 1404 C C . THR B 1 30 ? 5.738 -3.848 -0.742 1 98.88 30 THR B C 1
ATOM 1406 O O . THR B 1 30 ? 5.086 -3.926 -1.786 1 98.88 30 THR B O 1
ATOM 1409 N N . ALA B 1 31 ? 5.691 -2.752 0.024 1 98.88 31 ALA B N 1
ATOM 1410 C CA . ALA B 1 31 ? 4.93 -1.57 -0.379 1 98.88 31 ALA B CA 1
ATOM 1411 C C . ALA B 1 31 ? 5.484 -0.978 -1.672 1 98.88 31 ALA B C 1
ATOM 1413 O O . ALA B 1 31 ? 4.738 -0.759 -2.629 1 98.88 31 ALA B O 1
ATOM 1414 N N . ASN B 1 32 ? 6.762 -0.793 -1.722 1 98.81 32 ASN B N 1
ATOM 1415 C CA . ASN B 1 32 ? 7.402 -0.202 -2.891 1 98.81 32 ASN B CA 1
ATOM 1416 C C . ASN B 1 32 ? 7.34 -1.136 -4.098 1 98.81 32 ASN B C 1
ATOM 1418 O O . ASN B 1 32 ? 7.141 -0.687 -5.227 1 98.81 32 ASN B O 1
ATOM 1422 N N . LEU B 1 33 ? 7.531 -2.41 -3.881 1 98.88 33 LEU B N 1
ATOM 1423 C CA . LEU B 1 33 ? 7.426 -3.354 -4.988 1 98.88 33 LEU B CA 1
ATOM 1424 C C . LEU B 1 33 ? 6.004 -3.385 -5.539 1 98.88 33 LEU B C 1
ATOM 1426 O O . LEU B 1 33 ? 5.805 -3.451 -6.754 1 98.88 33 LEU B O 1
ATOM 1430 N N . SER B 1 34 ? 5.008 -3.379 -4.637 1 98.88 34 SER B N 1
ATOM 1431 C CA . SER B 1 34 ? 3.621 -3.316 -5.086 1 98.88 34 SER B CA 1
ATOM 1432 C C . SER B 1 34 ? 3.373 -2.084 -5.949 1 98.88 34 SER B C 1
ATOM 1434 O O . SER B 1 34 ? 2.729 -2.172 -6.996 1 98.88 34 SER B O 1
ATOM 1436 N N . ALA B 1 35 ? 3.904 -0.969 -5.5 1 98.81 35 ALA B N 1
ATOM 1437 C CA . ALA B 1 35 ? 3.75 0.277 -6.246 1 98.81 35 ALA B CA 1
ATOM 1438 C C . ALA B 1 35 ? 4.422 0.184 -7.613 1 98.81 35 ALA B C 1
ATOM 1440 O O . ALA B 1 35 ? 3.824 0.54 -8.633 1 98.81 35 ALA B O 1
ATOM 1441 N N . LEU B 1 36 ? 5.629 -0.292 -7.645 1 98.75 36 LEU B N 1
ATOM 1442 C CA . LEU B 1 36 ? 6.375 -0.425 -8.891 1 98.75 36 LEU B CA 1
ATOM 1443 C C . LEU B 1 36 ? 5.629 -1.312 -9.875 1 98.75 36 LEU B C 1
ATOM 1445 O O . LEU B 1 36 ? 5.41 -0.921 -11.031 1 98.75 36 LEU B O 1
ATOM 144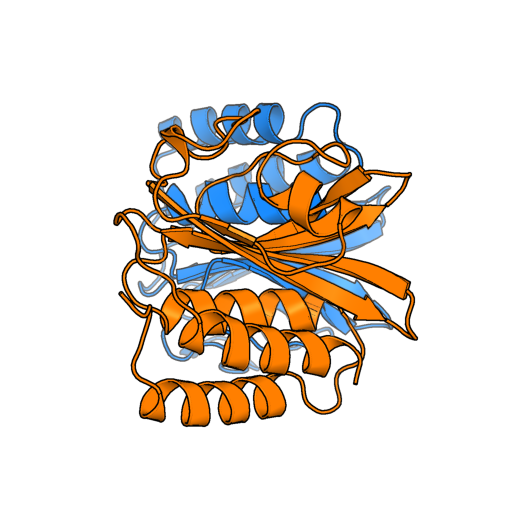9 N N . LEU B 1 37 ? 5.211 -2.48 -9.438 1 98.88 37 LEU B N 1
ATOM 1450 C CA . LEU B 1 37 ? 4.625 -3.484 -10.32 1 98.88 37 LEU B CA 1
ATOM 1451 C C . LEU B 1 37 ? 3.23 -3.064 -10.766 1 98.88 37 LEU B C 1
ATOM 1453 O O . LEU B 1 37 ? 2.867 -3.254 -11.93 1 98.88 37 LEU B O 1
ATOM 1457 N N . PHE B 1 38 ? 2.438 -2.477 -9.891 1 98.81 38 PHE B N 1
ATOM 1458 C CA . PHE B 1 38 ? 1.11 -1.974 -10.227 1 98.81 38 PHE B CA 1
ATOM 1459 C C . PHE B 1 38 ? 1.189 -0.944 -11.352 1 98.81 38 PHE B C 1
ATOM 1461 O O . PHE B 1 38 ? 0.364 -0.952 -12.266 1 98.81 38 PHE B O 1
ATOM 1468 N N . ASN B 1 39 ? 2.17 -0.121 -11.281 1 98.31 39 ASN B N 1
ATOM 1469 C CA . ASN B 1 39 ? 2.279 0.986 -12.227 1 98.31 39 ASN B CA 1
ATOM 1470 C C . ASN B 1 39 ? 3.008 0.567 -13.5 1 98.31 39 ASN B C 1
ATOM 1472 O O . ASN B 1 39 ? 3.033 1.314 -14.477 1 98.31 39 ASN B O 1
ATOM 1476 N N . SER B 1 40 ? 3.553 -0.606 -13.547 1 98.62 40 SER B N 1
ATOM 1477 C CA . SER B 1 40 ? 4.359 -1.021 -14.695 1 98.62 40 SER B CA 1
ATOM 1478 C C . SER B 1 40 ? 3.639 -2.082 -15.523 1 98.62 40 SER B C 1
ATOM 1480 O O . SER B 1 40 ? 3.883 -2.211 -16.719 1 98.62 40 SER B O 1
ATOM 1482 N N . LEU B 1 41 ? 2.777 -2.932 -14.906 1 98.62 41 LEU B N 1
ATOM 1483 C CA . LEU B 1 41 ? 2.113 -4.043 -15.578 1 98.62 41 LEU B CA 1
ATOM 1484 C C . LEU B 1 41 ? 0.81 -3.59 -16.219 1 98.62 41 LEU B C 1
ATOM 1486 O O . LEU B 1 41 ? 0.096 -2.75 -15.672 1 98.62 41 LEU B O 1
ATOM 1490 N N . ASN B 1 42 ? 0.476 -4.164 -17.297 1 98.06 42 ASN B N 1
ATOM 1491 C CA . ASN B 1 42 ? -0.716 -3.799 -18.062 1 98.06 42 ASN B CA 1
ATOM 1492 C C . ASN B 1 42 ? -1.973 -4.426 -17.469 1 98.06 42 ASN B C 1
ATOM 1494 O O . ASN B 1 42 ? -1.969 -5.602 -17.094 1 98.06 42 ASN B O 1
ATOM 1498 N N . ASP B 1 43 ? -2.984 -3.602 -17.328 1 97.5 43 ASP B N 1
ATOM 1499 C CA . ASP B 1 43 ? -4.332 -4.051 -17 1 97.5 43 ASP B CA 1
ATOM 1500 C C . ASP B 1 43 ? -4.367 -4.707 -15.625 1 97.5 43 ASP B C 1
ATOM 1502 O O . ASP B 1 43 ? -5.078 -5.691 -15.414 1 97.5 43 ASP B O 1
ATOM 1506 N N . VAL B 1 44 ? -3.512 -4.258 -14.719 1 98.12 44 VAL B N 1
ATOM 1507 C CA . VAL B 1 44 ? -3.494 -4.738 -13.336 1 98.12 44 VAL B CA 1
ATOM 1508 C C . VAL B 1 44 ? -4.27 -3.777 -12.445 1 98.12 44 VAL B C 1
ATOM 1510 O O . VAL B 1 44 ? -4.031 -2.568 -12.461 1 98.12 44 VAL B O 1
ATOM 1513 N N . ASN B 1 45 ? -5.215 -4.324 -11.688 1 97.75 45 ASN B N 1
ATOM 1514 C CA . ASN B 1 45 ? -6.027 -3.463 -10.844 1 97.75 45 ASN B CA 1
ATOM 1515 C C . ASN B 1 45 ? -5.797 -3.756 -9.359 1 97.75 45 ASN B C 1
ATOM 1517 O O . ASN B 1 45 ? -6.406 -3.121 -8.492 1 97.75 45 ASN B O 1
ATOM 1521 N N . PHE B 1 46 ? -4.957 -4.715 -9.062 1 98.38 46 PHE B N 1
ATOM 1522 C CA . PHE B 1 46 ? -4.48 -4.988 -7.711 1 98.38 46 PHE B CA 1
ATOM 1523 C C . PHE B 1 46 ? -3.074 -5.578 -7.746 1 98.38 46 PHE B C 1
ATOM 1525 O O . PHE B 1 46 ? -2.791 -6.473 -8.547 1 98.38 46 PHE B O 1
ATOM 1532 N N . ALA B 1 47 ? -2.184 -5.133 -6.98 1 98.81 47 ALA B N 1
ATOM 1533 C CA . ALA B 1 47 ? -0.86 -5.699 -6.719 1 98.81 47 ALA B CA 1
ATOM 1534 C C . ALA B 1 47 ? -0.486 -5.562 -5.246 1 98.81 47 ALA B C 1
ATOM 1536 O O . ALA B 1 47 ? -0.352 -4.449 -4.734 1 98.81 47 ALA B O 1
ATOM 1537 N N . GLY B 1 48 ? -0.396 -6.645 -4.551 1 98.75 48 GLY B N 1
ATOM 1538 C CA . GLY B 1 48 ? -0.073 -6.559 -3.135 1 98.75 48 GLY B CA 1
ATOM 1539 C C . GLY B 1 48 ? 0.186 -7.91 -2.5 1 98.75 48 GLY B C 1
ATOM 1540 O O . GLY B 1 48 ? 0.097 -8.945 -3.168 1 98.75 48 GLY B O 1
ATOM 1541 N N . VAL B 1 49 ? 0.551 -7.879 -1.186 1 98.88 49 VAL B N 1
ATOM 1542 C CA . VAL B 1 49 ? 0.958 -9.117 -0.53 1 98.88 49 VAL B CA 1
ATOM 1543 C C . VAL B 1 49 ? -0.034 -9.461 0.579 1 98.88 49 VAL B C 1
ATOM 1545 O O . VAL B 1 49 ? -0.67 -8.578 1.151 1 98.88 49 VAL B O 1
ATOM 1548 N N . TYR B 1 50 ? -0.202 -10.68 0.759 1 98.81 50 TYR B N 1
ATOM 1549 C CA . TYR B 1 50 ? -0.785 -11.266 1.96 1 98.81 50 TYR B CA 1
ATOM 1550 C C . TYR B 1 50 ? 0.259 -12.055 2.746 1 98.81 50 TYR B C 1
ATOM 1552 O O . TYR B 1 50 ? 1.013 -12.844 2.176 1 98.81 50 TYR B O 1
ATOM 1560 N N . ARG B 1 51 ? 0.321 -11.789 3.99 1 98.81 51 ARG B N 1
ATOM 1561 C CA . ARG B 1 51 ? 1.308 -12.469 4.828 1 98.81 51 ARG B CA 1
ATOM 1562 C C . ARG B 1 51 ? 0.68 -13.633 5.582 1 98.81 51 ARG B C 1
ATOM 1564 O O . ARG B 1 51 ? -0.469 -13.547 6.023 1 98.81 51 ARG B O 1
ATOM 1571 N N . TYR B 1 52 ? 1.396 -14.703 5.688 1 98.69 52 TYR B N 1
ATOM 1572 C CA . TYR B 1 52 ? 0.945 -15.875 6.426 1 98.69 52 TYR B CA 1
ATOM 1573 C C . TYR B 1 52 ? 1.156 -15.695 7.926 1 98.69 52 TYR B C 1
ATOM 1575 O O . TYR B 1 52 ? 2.289 -15.742 8.406 1 98.69 52 TYR B O 1
ATOM 1583 N N . GLU B 1 53 ? 0.082 -15.414 8.602 1 97.38 53 GLU B N 1
ATOM 1584 C CA . GLU B 1 53 ? 0.047 -15.18 10.039 1 97.38 53 GLU B CA 1
ATOM 1585 C C . GLU B 1 53 ? -1.141 -15.883 10.688 1 97.38 53 GLU B C 1
ATOM 1587 O O . GLU B 1 53 ? -2.258 -15.836 10.164 1 97.38 53 GLU B O 1
ATOM 1592 N N . ASN B 1 54 ? -0.91 -16.547 11.836 1 96.25 54 ASN B N 1
ATOM 1593 C CA . ASN B 1 54 ? -1.98 -17.188 12.594 1 96.25 54 ASN B CA 1
ATOM 1594 C C . ASN B 1 54 ? -2.762 -18.172 11.727 1 96.25 54 ASN B C 1
ATOM 1596 O O . ASN B 1 54 ? -3.994 -18.156 11.711 1 96.25 54 ASN B O 1
ATOM 1600 N N . ASP B 1 55 ? -2.086 -18.891 10.891 1 97.19 55 ASP B N 1
ATOM 1601 C CA . ASP B 1 55 ? -2.629 -19.969 10.055 1 97.19 55 ASP B CA 1
ATOM 1602 C C . ASP B 1 55 ? -3.621 -19.406 9.031 1 97.19 55 ASP B C 1
ATOM 1604 O O . ASP B 1 55 ? -4.617 -20.062 8.711 1 97.19 55 ASP B O 1
ATOM 1608 N N . GLU B 1 56 ? -3.457 -18.203 8.617 1 98.25 56 GLU B N 1
ATOM 1609 C CA . GLU B 1 56 ? -4.203 -17.578 7.535 1 98.25 56 GLU B CA 1
ATOM 1610 C C . GLU B 1 56 ? -3.365 -16.516 6.828 1 98.25 56 GLU B C 1
ATOM 1612 O O . GLU B 1 56 ? -2.23 -16.25 7.23 1 98.25 56 GLU B O 1
ATOM 1617 N N . LEU B 1 57 ? -3.916 -16.078 5.777 1 98.38 57 LEU B N 1
ATOM 1618 C CA . LEU B 1 57 ? -3.314 -14.945 5.082 1 98.38 57 LEU B CA 1
ATOM 1619 C C . LEU B 1 57 ? -3.934 -13.625 5.551 1 98.38 57 LEU B C 1
ATOM 1621 O O . LEU B 1 57 ? -5.156 -13.492 5.59 1 98.38 57 LEU B O 1
ATOM 1625 N N . ILE B 1 58 ? -3.068 -12.68 5.93 1 98.75 58 ILE B N 1
ATOM 1626 C CA . ILE B 1 58 ? -3.51 -11.359 6.371 1 98.75 58 ILE B CA 1
ATOM 1627 C C . ILE B 1 58 ? -2.992 -10.297 5.406 1 98.75 58 ILE B C 1
ATOM 1629 O O . ILE B 1 58 ? -1.818 -10.305 5.027 1 98.75 58 ILE B O 1
ATOM 1633 N N . LEU B 1 59 ? -3.811 -9.438 5.055 1 98.69 59 LEU B N 1
ATOM 1634 C CA . LEU B 1 59 ? -3.516 -8.398 4.074 1 98.69 59 LEU B CA 1
ATOM 1635 C C . LEU B 1 59 ? -2.289 -7.594 4.492 1 98.69 59 LEU B C 1
ATOM 1637 O O . LEU B 1 59 ? -2.162 -7.207 5.656 1 98.69 59 LEU B O 1
ATOM 1641 N N . GLY B 1 60 ? -1.319 -7.375 3.602 1 98.81 60 GLY B N 1
ATOM 1642 C CA . GLY B 1 60 ? -0.192 -6.469 3.74 1 98.81 60 GLY B CA 1
ATOM 1643 C C . GLY B 1 60 ? -0.276 -5.266 2.818 1 98.81 60 GLY B C 1
ATOM 1644 O O . GLY B 1 60 ? -1.367 -4.875 2.4 1 98.81 60 GLY B O 1
ATOM 1645 N N . PRO B 1 61 ? 0.843 -4.609 2.531 1 98.94 61 PRO B N 1
ATOM 1646 C CA . PRO B 1 61 ? 0.844 -3.477 1.604 1 98.94 61 PRO B CA 1
ATOM 1647 C C . PRO B 1 61 ? 0.379 -3.859 0.201 1 98.94 61 PRO B C 1
ATOM 1649 O O . PRO B 1 61 ? 0.685 -4.953 -0.277 1 98.94 61 PRO B O 1
ATOM 1652 N N . PHE B 1 62 ? -0.361 -2.912 -0.461 1 98.81 62 PHE B N 1
ATOM 1653 C CA . PHE B 1 62 ? -0.847 -3.17 -1.812 1 98.81 62 PHE B CA 1
ATOM 1654 C C . PHE B 1 62 ? -1.172 -1.863 -2.527 1 98.81 62 PHE B C 1
ATOM 1656 O O . PHE B 1 62 ? -1.133 -0.791 -1.92 1 98.81 62 PHE B O 1
ATOM 1663 N N . GLN B 1 63 ? -1.354 -1.972 -3.775 1 98.81 63 GLN B N 1
ATOM 1664 C CA . GLN B 1 63 ? -1.956 -0.947 -4.621 1 98.81 63 GLN B CA 1
ATOM 1665 C C . GLN B 1 63 ? -3.303 -1.409 -5.172 1 98.81 63 GLN B C 1
ATOM 1667 O O . GLN B 1 63 ? -3.441 -2.557 -5.602 1 98.81 63 GLN B O 1
ATOM 1672 N N . GLY B 1 64 ? -4.27 -0.586 -5.172 1 98.31 64 GLY B N 1
ATOM 1673 C CA . GLY B 1 64 ? -5.594 -0.926 -5.676 1 98.31 64 GLY B CA 1
ATOM 1674 C C . GLY B 1 64 ? -6.715 -0.413 -4.793 1 98.31 64 GLY B C 1
ATOM 1675 O O . GLY B 1 64 ? -6.512 0.491 -3.98 1 98.31 64 GLY B O 1
ATOM 1676 N N . MET B 1 65 ? -7.91 -0.936 -5 1 97.88 65 MET B N 1
ATOM 1677 C CA . MET B 1 65 ? -9.062 -0.631 -4.152 1 97.88 65 MET B CA 1
ATOM 1678 C C . MET B 1 65 ? -9.016 -1.44 -2.861 1 97.88 65 MET B C 1
ATOM 1680 O O . MET B 1 65 ? -8.297 -2.439 -2.775 1 97.88 65 MET B O 1
ATOM 1684 N N . PRO B 1 66 ? -9.703 -0.966 -1.834 1 98 66 PRO B N 1
ATOM 1685 C CA . PRO B 1 66 ? -9.719 -1.723 -0.58 1 98 66 PRO B CA 1
ATOM 1686 C C . PRO B 1 66 ? -9.992 -3.211 -0.792 1 98 66 PRO B C 1
ATOM 1688 O O . PRO B 1 66 ? -10.766 -3.58 -1.681 1 98 66 PRO B O 1
ATOM 1691 N N . ALA B 1 67 ? -9.438 -4 0.134 1 96.69 67 ALA B N 1
ATOM 1692 C CA . ALA B 1 67 ? -9.438 -5.445 -0.07 1 96.69 67 ALA B CA 1
ATOM 1693 C C . ALA B 1 67 ? -9.781 -6.184 1.222 1 96.69 67 ALA B C 1
ATOM 1695 O O . ALA B 1 67 ? -9.734 -5.598 2.307 1 96.69 67 ALA B O 1
ATOM 1696 N N . CYS B 1 68 ? -10.117 -7.453 1.037 1 95.81 68 CYS B N 1
ATOM 1697 C CA . CYS B 1 68 ? -10.367 -8.297 2.197 1 95.81 68 CYS B CA 1
ATOM 1698 C C . CYS B 1 68 ? -9.094 -8.516 3.002 1 95.81 68 CYS B C 1
ATOM 1700 O O . CYS B 1 68 ? -8.008 -8.633 2.43 1 95.81 68 CYS B O 1
ATOM 1702 N N . VAL B 1 69 ? -9.297 -8.68 4.336 1 97.38 69 VAL B N 1
ATOM 1703 C CA . VAL B 1 69 ? -8.125 -8.672 5.211 1 97.38 69 VAL B CA 1
ATOM 1704 C C . VAL B 1 69 ? -7.691 -10.109 5.496 1 97.38 69 VAL B C 1
ATOM 1706 O O . VAL B 1 69 ? -6.492 -10.406 5.543 1 97.38 69 VAL B O 1
ATOM 1709 N N . HIS B 1 70 ? -8.617 -10.984 5.707 1 97.25 70 HIS B N 1
ATOM 1710 C CA . HIS B 1 70 ? -8.328 -12.352 6.109 1 97.25 70 HIS B CA 1
ATOM 1711 C C . HIS B 1 70 ? -8.695 -13.344 5.004 1 97.25 70 HIS B C 1
ATOM 1713 O O . HIS B 1 70 ? -9.805 -13.305 4.477 1 97.25 70 HIS B O 1
ATOM 1719 N N . ILE B 1 71 ? -7.746 -14.164 4.684 1 96.56 71 ILE B N 1
ATOM 1720 C CA . ILE B 1 71 ? -7.988 -15.242 3.73 1 96.56 71 ILE B CA 1
ATOM 1721 C C . ILE B 1 71 ? -7.574 -16.578 4.344 1 96.56 71 ILE B C 1
ATOM 1723 O O . ILE B 1 71 ? -6.418 -16.75 4.723 1 96.56 71 ILE B O 1
ATOM 1727 N N . GLN B 1 72 ? -8.492 -17.438 4.406 1 96 72 GLN B N 1
ATOM 1728 C CA . GLN B 1 72 ? -8.203 -18.766 4.953 1 96 72 GLN B CA 1
ATOM 1729 C C . GLN B 1 72 ? -7.324 -19.562 4 1 96 72 GLN B C 1
ATOM 1731 O O . GLN B 1 72 ? -7.473 -19.469 2.781 1 96 72 GLN B O 1
ATOM 1736 N N . MET B 1 73 ? -6.488 -20.438 4.637 1 96.5 73 MET B N 1
ATOM 1737 C CA . MET B 1 73 ? -5.695 -21.344 3.814 1 96.5 73 MET B CA 1
ATOM 1738 C C . MET B 1 73 ? -6.594 -22.25 2.979 1 96.5 73 MET B C 1
ATOM 1740 O O . MET B 1 73 ? -7.59 -22.766 3.48 1 96.5 73 MET B O 1
ATOM 1744 N N . GLY B 1 74 ? -6.273 -22.266 1.642 1 94.75 74 GLY B N 1
ATOM 1745 C CA . GLY B 1 74 ? -7.023 -23.125 0.75 1 94.75 74 GLY B CA 1
ATOM 1746 C C . GLY B 1 74 ? -8.25 -22.453 0.159 1 94.75 74 GLY B C 1
ATOM 1747 O O . GLY B 1 74 ? -8.922 -23.031 -0.701 1 94.75 74 GLY B O 1
ATOM 1748 N N . LYS B 1 75 ? -8.508 -21.219 0.571 1 93.62 75 LYS B N 1
ATOM 1749 C CA . LYS B 1 75 ? -9.68 -20.516 0.073 1 93.62 75 LYS B CA 1
ATOM 1750 C C . LYS B 1 75 ? -9.297 -19.453 -0.944 1 93.62 75 LYS B C 1
ATOM 1752 O O . LYS B 1 75 ? -8.422 -18.625 -0.676 1 93.62 75 LYS B O 1
ATOM 1757 N N . GLY B 1 76 ? -9.992 -19.516 -2.057 1 93.31 76 GLY B N 1
ATOM 1758 C CA . GLY B 1 76 ? -9.656 -18.562 -3.109 1 93.31 76 GLY B CA 1
ATOM 1759 C C . GLY B 1 76 ? -8.32 -18.859 -3.768 1 93.31 76 GLY B C 1
ATOM 1760 O O . GLY B 1 76 ? -7.68 -19.859 -3.467 1 93.31 76 GLY B O 1
ATOM 1761 N N . VAL B 1 77 ? -8.016 -17.984 -4.637 1 95.56 77 VAL B N 1
ATOM 1762 C CA . VAL B 1 77 ? -6.777 -18.172 -5.387 1 95.56 77 VAL B CA 1
ATOM 1763 C C . VAL B 1 77 ? -5.578 -18 -4.461 1 95.56 77 VAL B C 1
ATOM 1765 O O . VAL B 1 77 ? -4.648 -18.812 -4.473 1 95.56 77 VAL B O 1
ATOM 1768 N N . CYS B 1 78 ? -5.59 -17 -3.613 1 97.06 78 CYS B N 1
ATOM 1769 C CA . CYS B 1 78 ? -4.5 -16.734 -2.684 1 97.06 78 CYS B CA 1
ATOM 1770 C C . CYS B 1 78 ? -4.336 -17.875 -1.687 1 97.06 78 CYS B C 1
ATOM 1772 O O . CYS B 1 78 ? -3.225 -18.359 -1.474 1 97.06 78 CYS B O 1
ATOM 1774 N N . GLY B 1 79 ? -5.477 -18.219 -1.07 1 96.44 79 GLY B N 1
ATOM 1775 C CA . GLY B 1 79 ? -5.406 -19.297 -0.103 1 96.44 79 GLY B CA 1
ATOM 1776 C C . GLY B 1 79 ? -4.91 -20.609 -0.702 1 96.44 79 GLY B C 1
ATOM 1777 O O . GLY B 1 79 ? -4.172 -21.344 -0.054 1 96.44 79 GLY B O 1
ATOM 1778 N N . THR B 1 80 ? -5.312 -20.891 -1.915 1 96.75 80 THR B N 1
ATOM 1779 C CA . THR B 1 80 ? -4.883 -22.094 -2.619 1 96.75 80 THR B CA 1
ATOM 1780 C C . THR B 1 80 ? -3.387 -22.047 -2.908 1 96.75 80 THR B C 1
ATOM 1782 O O . THR B 1 80 ? -2.678 -23.031 -2.699 1 96.75 80 THR B O 1
ATOM 1785 N N . ALA B 1 81 ? -2.932 -20.906 -3.395 1 97.69 81 ALA B N 1
ATOM 1786 C CA . ALA B 1 81 ? -1.505 -20.734 -3.656 1 97.69 81 ALA B CA 1
ATOM 1787 C C . ALA B 1 81 ? -0.685 -20.953 -2.389 1 97.69 81 ALA B C 1
ATOM 1789 O O . ALA B 1 81 ? 0.354 -21.625 -2.418 1 97.69 81 ALA B O 1
ATOM 1790 N N . ALA B 1 82 ? -1.146 -20.406 -1.3 1 98.12 82 ALA B N 1
ATOM 1791 C CA . ALA B 1 82 ? -0.45 -20.516 -0.021 1 98.12 82 ALA B CA 1
ATOM 1792 C C . ALA B 1 82 ? -0.42 -21.969 0.461 1 98.12 82 ALA B C 1
ATOM 1794 O O . ALA B 1 82 ? 0.63 -22.469 0.865 1 98.12 82 ALA B O 1
ATOM 1795 N N . GLN B 1 83 ? -1.55 -22.594 0.408 1 97.56 83 GLN B N 1
ATOM 1796 C CA . GLN B 1 83 ? -1.653 -23.969 0.885 1 97.56 83 GLN B CA 1
ATOM 1797 C C . GLN B 1 83 ? -0.784 -24.906 0.052 1 97.56 83 GLN B C 1
ATOM 1799 O O . GLN B 1 83 ? -0.057 -25.75 0.6 1 97.56 83 GLN B O 1
ATOM 1804 N N . ALA B 1 84 ? -0.888 -24.781 -1.268 1 98.06 84 ALA B N 1
ATOM 1805 C CA . ALA B 1 84 ? -0.147 -25.641 -2.18 1 98.06 84 ALA B CA 1
ATOM 1806 C C . ALA B 1 84 ? 1.321 -25.234 -2.254 1 98.06 84 ALA B C 1
ATOM 1808 O O . ALA B 1 84 ? 2.16 -26 -2.736 1 98.06 84 ALA B O 1
ATOM 1809 N N . LYS B 1 85 ? 1.614 -23.938 -1.907 1 98.5 85 LYS B N 1
ATOM 1810 C CA . LYS B 1 85 ? 2.947 -23.344 -2 1 98.5 85 LYS B CA 1
ATOM 1811 C C . LYS B 1 85 ? 3.445 -23.344 -3.443 1 98.5 85 LYS B C 1
ATOM 1813 O O . LYS B 1 85 ? 4.621 -23.609 -3.699 1 98.5 85 LYS B O 1
ATOM 1818 N N . THR B 1 86 ? 2.562 -23.172 -4.336 1 98.5 86 THR B N 1
ATOM 1819 C CA . THR B 1 86 ? 2.867 -23.062 -5.758 1 98.5 86 THR B CA 1
ATOM 1820 C C . THR B 1 86 ? 2.104 -21.906 -6.391 1 98.5 86 THR B C 1
ATOM 1822 O O . THR B 1 86 ? 1.021 -21.547 -5.93 1 98.5 86 THR B O 1
ATOM 1825 N N . THR B 1 87 ? 2.707 -21.359 -7.422 1 98.75 87 THR B N 1
ATOM 1826 C CA . THR B 1 87 ? 2.068 -20.25 -8.133 1 98.75 87 THR B CA 1
ATOM 1827 C C . THR B 1 87 ? 0.744 -20.703 -8.742 1 98.75 87 THR B C 1
ATOM 1829 O O . THR B 1 87 ? 0.649 -21.797 -9.305 1 98.75 87 THR B O 1
ATOM 1832 N N . GLN B 1 88 ? -0.285 -19.891 -8.633 1 97.62 88 GLN B N 1
ATOM 1833 C CA . GLN B 1 88 ? -1.565 -20.078 -9.305 1 97.62 88 GLN B CA 1
ATOM 1834 C C . GLN B 1 88 ? -1.767 -19.047 -10.406 1 97.62 88 GLN B C 1
ATOM 1836 O O . GLN B 1 88 ? -1.672 -17.844 -10.164 1 97.62 88 GLN B O 1
ATOM 1841 N N . ILE B 1 89 ? -1.953 -19.469 -11.609 1 97.94 89 ILE B N 1
ATOM 1842 C CA . ILE B 1 89 ? -2.391 -18.625 -12.719 1 97.94 89 ILE B CA 1
ATOM 1843 C C . ILE B 1 89 ? -3.846 -18.938 -13.055 1 97.94 89 ILE B C 1
ATOM 1845 O O . ILE B 1 89 ? -4.176 -20.062 -13.453 1 97.94 89 ILE B O 1
ATOM 1849 N N . VAL B 1 90 ? -4.68 -17.969 -12.883 1 96.69 90 VAL B N 1
ATOM 1850 C CA . VAL B 1 90 ? -6.109 -18.156 -13.102 1 96.69 90 VAL B CA 1
ATOM 1851 C C . VAL B 1 90 ? -6.586 -17.281 -14.25 1 96.69 90 VAL B C 1
ATOM 1853 O O . VAL B 1 90 ? -6.539 -16.047 -14.156 1 96.69 90 VAL B O 1
ATOM 1856 N N . LYS B 1 91 ? -7.086 -17.859 -15.266 1 96.06 91 LYS B N 1
ATOM 1857 C CA . LYS B 1 91 ? -7.469 -17.156 -16.484 1 96.06 91 LYS B CA 1
ATOM 1858 C C . LYS B 1 91 ? -8.82 -16.469 -16.328 1 96.06 91 LYS B C 1
ATOM 1860 O O . LYS B 1 91 ? -9.086 -15.461 -16.984 1 96.06 91 LYS B O 1
ATOM 1865 N N . ASP B 1 92 ? -9.664 -17 -15.547 1 94.62 92 ASP B N 1
ATOM 1866 C CA . ASP B 1 92 ? -10.992 -16.5 -15.219 1 94.62 92 ASP B CA 1
ATOM 1867 C C . ASP B 1 92 ? -11.359 -16.812 -13.773 1 94.62 92 ASP B C 1
ATOM 1869 O O . ASP B 1 92 ? -11.773 -17.922 -13.453 1 94.62 92 ASP B O 1
ATOM 1873 N N . VAL B 1 93 ? -11.289 -15.781 -12.93 1 92.69 93 VAL B N 1
ATOM 1874 C CA . VAL B 1 93 ? -11.469 -15.992 -11.5 1 92.69 93 VAL B CA 1
ATOM 1875 C C . VAL B 1 93 ? -12.906 -16.438 -11.211 1 92.69 93 VAL B C 1
ATOM 1877 O O . VAL B 1 93 ? -13.172 -17.078 -10.195 1 92.69 93 VAL B O 1
ATOM 1880 N N . HIS B 1 94 ? -13.812 -16.141 -12.078 1 89.56 94 HIS B N 1
ATOM 1881 C CA . HIS B 1 94 ? -15.211 -16.5 -11.875 1 89.56 94 HIS B CA 1
ATOM 1882 C C . HIS B 1 94 ? -15.438 -18 -12.078 1 89.56 94 HIS B C 1
ATOM 1884 O O . HIS B 1 94 ? -16.484 -18.531 -11.695 1 89.56 94 HIS B O 1
ATOM 1890 N N . GLU B 1 95 ? -14.461 -18.656 -12.594 1 87.44 95 GLU B N 1
ATOM 1891 C CA . GLU B 1 95 ? -14.547 -20.094 -12.812 1 87.44 95 GLU B CA 1
ATOM 1892 C C . GLU B 1 95 ? -13.703 -20.859 -11.797 1 87.44 95 GLU B C 1
ATOM 1894 O O . GLU B 1 95 ? -13.656 -22.078 -11.82 1 87.44 95 GLU B O 1
ATOM 1899 N N . PHE B 1 96 ? -13.062 -20.094 -11.023 1 84.12 96 PHE B N 1
ATOM 1900 C CA . PHE B 1 96 ? -12.18 -20.734 -10.047 1 84.12 96 PHE B CA 1
ATOM 1901 C C . PHE B 1 96 ? -12.977 -21.266 -8.867 1 84.12 96 PHE B C 1
ATOM 1903 O O . PHE B 1 96 ? -13.82 -20.562 -8.312 1 84.12 96 PHE B O 1
ATOM 1910 N N . ALA B 1 97 ? -12.836 -22.469 -8.508 1 71.06 97 ALA B N 1
ATOM 1911 C CA . ALA B 1 97 ? -13.562 -23.109 -7.414 1 71.06 97 ALA B CA 1
ATOM 1912 C C . ALA B 1 97 ? -13.258 -22.438 -6.082 1 71.06 97 ALA B C 1
ATOM 1914 O O . ALA B 1 97 ? -12.094 -22.156 -5.777 1 71.06 97 ALA B O 1
ATOM 1915 N N . GLY B 1 98 ? -14.383 -22.234 -5.293 1 62.12 98 GLY B N 1
ATOM 1916 C CA . GLY B 1 98 ? -14.156 -21.594 -4.008 1 62.12 98 GLY B CA 1
ATOM 1917 C C . GLY B 1 98 ? -13.891 -20.109 -4.121 1 62.12 98 GLY B C 1
ATOM 1918 O O . GLY B 1 98 ? -13.312 -19.5 -3.215 1 62.12 98 GLY B O 1
ATOM 1919 N N . HIS B 1 99 ? -14.211 -19.672 -5.352 1 58.53 99 HIS B N 1
ATOM 1920 C CA . HIS B 1 99 ? -13.922 -18.281 -5.656 1 58.53 99 HIS B CA 1
ATOM 1921 C C . HIS B 1 99 ? -14.617 -17.344 -4.668 1 58.53 99 HIS B C 1
ATOM 1923 O O . HIS B 1 99 ? -15.812 -17.5 -4.398 1 58.53 99 HIS B O 1
ATOM 1929 N N . ILE B 1 100 ? -13.781 -16.938 -3.615 1 53.88 100 ILE B N 1
ATOM 1930 C CA . ILE B 1 100 ? -14.32 -15.812 -2.859 1 53.88 100 ILE B CA 1
ATOM 1931 C C . ILE B 1 100 ? -14.172 -14.531 -3.674 1 53.88 100 ILE B C 1
ATOM 1933 O O . ILE B 1 100 ? -13.117 -14.273 -4.258 1 53.88 100 ILE B O 1
ATOM 1937 N N . ALA B 1 101 ? -15.289 -14.148 -4.145 1 51.5 101 ALA B N 1
ATOM 1938 C CA . ALA B 1 101 ? -15.266 -12.922 -4.941 1 51.5 101 ALA B CA 1
ATOM 1939 C C . ALA B 1 101 ? -14.586 -11.789 -4.184 1 51.5 101 ALA B C 1
ATOM 1941 O O . ALA B 1 101 ? -15.031 -11.414 -3.092 1 51.5 101 ALA B O 1
ATOM 1942 N N . CYS B 1 102 ? -13.258 -11.742 -4.105 1 57.69 102 CYS B N 1
ATOM 1943 C CA . CYS B 1 102 ? -12.734 -10.492 -3.559 1 57.69 102 CYS B CA 1
ATOM 1944 C C . CYS B 1 102 ? -13.25 -9.289 -4.34 1 57.69 102 CYS B C 1
ATOM 1946 O O . CYS B 1 102 ? -14.461 -9.109 -4.469 1 57.69 102 CYS B O 1
ATOM 1948 N N . ASP B 1 103 ? -12.438 -8.773 -5.23 1 64.69 103 ASP B N 1
ATOM 1949 C CA . ASP B 1 103 ? -12.758 -7.59 -6.027 1 64.69 103 ASP B CA 1
ATOM 1950 C C . ASP B 1 103 ? -13.562 -7.965 -7.266 1 64.69 103 ASP B C 1
ATOM 1952 O O . ASP B 1 103 ? -13.07 -8.68 -8.141 1 64.69 103 ASP B O 1
ATOM 1956 N N . SER B 1 104 ? -14.773 -7.59 -7.281 1 70.31 104 SER B N 1
ATOM 1957 C CA . SER B 1 104 ? -15.703 -7.887 -8.367 1 70.31 104 SER B CA 1
ATOM 1958 C C . SER B 1 104 ? -15.18 -7.379 -9.703 1 70.31 104 SER B C 1
ATOM 1960 O O . SER B 1 104 ? -15.625 -7.824 -10.758 1 70.31 104 SER B O 1
ATOM 1962 N N . ALA B 1 105 ? -14.25 -6.547 -9.672 1 81.81 105 ALA B N 1
ATOM 1963 C CA . ALA B 1 105 ? -13.742 -5.988 -10.914 1 81.81 105 ALA B CA 1
ATOM 1964 C C . ALA B 1 105 ? -12.656 -6.879 -11.516 1 81.81 105 ALA B C 1
ATOM 1966 O O . ALA B 1 105 ? -12.273 -6.707 -12.68 1 81.81 105 ALA B O 1
ATOM 1967 N N . SER B 1 106 ? -12.25 -7.848 -10.828 1 90.94 106 SER B N 1
ATOM 1968 C CA . SER B 1 106 ? -11.156 -8.688 -11.297 1 90.94 106 SER B CA 1
ATOM 1969 C C . SER B 1 106 ? -11.664 -9.867 -12.109 1 90.94 106 SER B C 1
ATOM 1971 O O . SER B 1 106 ? -12.672 -10.484 -11.758 1 90.94 106 SER B O 1
ATOM 1973 N N . ASN B 1 107 ? -10.844 -10.125 -13.211 1 94.75 107 ASN B N 1
ATOM 1974 C CA . ASN B 1 107 ? -11.25 -11.211 -14.094 1 94.75 107 ASN B CA 1
ATOM 1975 C C . ASN B 1 107 ? -10.188 -12.305 -14.164 1 94.75 107 ASN B C 1
ATOM 1977 O O . ASN B 1 107 ? -10.5 -13.461 -14.469 1 94.75 107 ASN B O 1
ATOM 1981 N N . SER B 1 108 ? -8.969 -12.008 -14.008 1 96.81 108 SER B N 1
ATOM 1982 C CA . SER B 1 108 ? -7.883 -12.977 -13.945 1 96.81 108 SER B CA 1
ATOM 1983 C C . SER B 1 108 ? -6.91 -12.641 -12.82 1 96.81 108 SER B C 1
ATOM 1985 O O . SER B 1 108 ? -6.961 -11.547 -12.25 1 96.81 108 SER B O 1
ATOM 1987 N N . GLU B 1 109 ? -6.066 -13.578 -12.539 1 96.62 109 GLU B N 1
ATOM 1988 C CA . GLU B 1 109 ? -5.25 -13.43 -11.336 1 96.62 109 GLU B CA 1
ATOM 1989 C C . GLU B 1 109 ? -4.02 -14.336 -11.391 1 96.62 109 GLU B C 1
ATOM 1991 O O . GLU B 1 109 ? -4.07 -15.43 -11.961 1 96.62 109 GLU B O 1
ATOM 1996 N N . ILE B 1 110 ? -2.896 -13.828 -10.93 1 98.31 110 ILE B N 1
ATOM 1997 C CA . ILE B 1 110 ? -1.724 -14.656 -10.664 1 98.31 110 ILE B CA 1
ATOM 1998 C C . ILE B 1 110 ? -1.256 -14.445 -9.227 1 98.31 110 ILE B C 1
ATOM 2000 O O . ILE B 1 110 ? -1.187 -13.305 -8.75 1 98.31 110 ILE B O 1
ATOM 2004 N N . VAL B 1 111 ? -1.051 -15.5 -8.508 1 98.56 111 VAL B N 1
ATOM 2005 C CA . VAL B 1 111 ? -0.584 -15.445 -7.129 1 98.56 111 VAL B CA 1
ATOM 2006 C C . VAL B 1 111 ? 0.714 -16.234 -6.992 1 98.56 111 VAL B C 1
ATOM 2008 O O . VAL B 1 111 ? 0.771 -17.422 -7.355 1 98.56 111 VAL B O 1
ATOM 2011 N N . VAL B 1 112 ? 1.709 -15.586 -6.465 1 98.81 112 VAL B N 1
ATOM 2012 C CA . VAL B 1 112 ? 3.047 -16.156 -6.32 1 98.81 112 VAL B CA 1
ATOM 2013 C C . VAL B 1 112 ? 3.383 -16.312 -4.84 1 98.81 112 VAL B C 1
ATOM 2015 O O . VAL B 1 112 ? 3.369 -15.336 -4.086 1 98.81 112 VAL B O 1
ATOM 2018 N N . PRO B 1 113 ? 3.689 -17.516 -4.398 1 98.88 113 PRO B N 1
ATOM 2019 C CA . PRO B 1 113 ? 4.133 -17.656 -3.01 1 98.88 113 PRO B CA 1
ATOM 2020 C C . PRO B 1 113 ? 5.461 -16.953 -2.738 1 98.88 113 PRO B C 1
ATOM 2022 O O . PRO B 1 113 ? 6.328 -16.922 -3.611 1 98.88 113 PRO B O 1
ATOM 2025 N N . ILE B 1 114 ? 5.609 -16.438 -1.622 1 98.81 114 ILE B N 1
ATOM 2026 C CA . ILE B 1 114 ? 6.84 -15.828 -1.13 1 98.81 114 ILE B CA 1
ATOM 2027 C C . ILE B 1 114 ? 7.41 -16.656 0.014 1 98.81 114 ILE B C 1
ATOM 2029 O O . ILE B 1 114 ? 6.691 -17.016 0.955 1 98.81 114 ILE B O 1
ATOM 2033 N N . PHE B 1 115 ? 8.648 -16.969 -0.06 1 98.44 115 PHE B N 1
ATOM 2034 C CA . PHE B 1 115 ? 9.297 -17.781 0.966 1 98.44 115 PHE B CA 1
ATOM 2035 C C . PHE B 1 115 ? 10.391 -16.984 1.669 1 98.44 115 PHE B C 1
ATOM 2037 O O . PHE B 1 115 ? 11.016 -16.109 1.062 1 98.44 115 PHE B O 1
ATOM 2044 N N . ASN B 1 116 ? 10.555 -17.156 2.92 1 97.81 116 ASN B N 1
ATOM 2045 C CA . ASN B 1 116 ? 11.648 -16.672 3.748 1 97.81 116 ASN B CA 1
ATOM 2046 C C . ASN B 1 116 ? 12.344 -17.797 4.488 1 97.81 116 ASN B C 1
ATOM 2048 O O . ASN B 1 116 ? 11.742 -18.469 5.332 1 97.81 116 ASN B O 1
ATOM 2052 N N . GLN B 1 117 ? 13.594 -18.016 4.125 1 96.06 117 GLN B N 1
ATOM 2053 C CA . GLN B 1 117 ? 14.375 -19.109 4.719 1 96.06 117 GLN B CA 1
ATOM 2054 C C . GLN B 1 117 ? 13.664 -20.438 4.559 1 96.06 117 GLN B C 1
ATOM 2056 O O . GLN B 1 117 ? 13.508 -21.188 5.527 1 96.06 117 GLN B O 1
ATOM 2061 N N . GLY B 1 118 ? 13.055 -20.641 3.404 1 95.44 118 GLY B N 1
ATOM 2062 C CA . GLY B 1 118 ? 12.477 -21.922 3.043 1 95.44 118 GLY B CA 1
ATOM 2063 C C . GLY B 1 118 ? 11.07 -22.125 3.58 1 95.44 118 GLY B C 1
ATOM 2064 O O . GLY B 1 118 ? 10.422 -23.125 3.285 1 95.44 118 GLY B O 1
ATOM 2065 N N . LYS B 1 119 ? 10.625 -21.188 4.324 1 97.75 119 LYS B N 1
ATOM 2066 C CA . LYS B 1 119 ? 9.273 -21.266 4.871 1 97.75 119 LYS B CA 1
ATOM 2067 C C . LYS B 1 119 ? 8.344 -20.266 4.176 1 97.75 119 LYS B C 1
ATOM 2069 O O . LYS B 1 119 ? 8.766 -19.172 3.801 1 97.75 119 LYS B O 1
ATOM 2074 N N . LEU B 1 120 ? 7.09 -20.672 4.043 1 98.62 120 LEU B N 1
ATOM 2075 C CA . LEU B 1 120 ? 6.109 -19.766 3.447 1 98.62 120 LEU B CA 1
ATOM 2076 C C . LEU B 1 120 ? 5.957 -18.5 4.281 1 98.62 120 LEU B C 1
ATOM 2078 O O . LEU B 1 120 ? 5.609 -18.562 5.465 1 98.62 120 LEU B O 1
ATOM 2082 N N . TRP B 1 121 ? 6.262 -17.422 3.723 1 98.75 121 TRP B N 1
ATOM 2083 C CA . TRP B 1 121 ? 6.082 -16.141 4.375 1 98.75 121 TRP B CA 1
ATOM 2084 C C . TRP B 1 121 ? 4.719 -15.539 4.043 1 98.75 121 TRP B C 1
ATOM 2086 O O . TRP B 1 121 ? 4.078 -14.922 4.898 1 98.75 121 TRP B O 1
ATOM 2096 N N . GLY B 1 122 ? 4.246 -15.766 2.789 1 98.81 122 GLY B N 1
ATOM 2097 C CA . GLY B 1 122 ? 2.998 -15.242 2.26 1 98.81 122 GLY B CA 1
ATOM 2098 C C . GLY B 1 122 ? 2.873 -15.406 0.755 1 98.81 122 GLY B C 1
ATOM 2099 O O . GLY B 1 122 ? 3.402 -16.359 0.183 1 98.81 122 GLY B O 1
ATOM 2100 N N . VAL B 1 123 ? 2.047 -14.469 0.143 1 98.88 123 VAL B N 1
ATOM 2101 C CA . VAL B 1 123 ? 1.87 -14.523 -1.304 1 98.88 123 VAL B CA 1
ATOM 2102 C C . VAL B 1 123 ? 1.855 -13.109 -1.88 1 98.88 123 VAL B C 1
ATOM 2104 O O . VAL B 1 123 ? 1.548 -12.148 -1.172 1 98.88 123 VAL B O 1
ATOM 2107 N N . PHE B 1 124 ? 2.332 -12.984 -3.068 1 98.88 124 PHE B N 1
ATOM 2108 C CA . PHE B 1 124 ? 2.168 -11.789 -3.887 1 98.88 124 PHE B CA 1
ATOM 2109 C C . PHE B 1 124 ? 1.034 -11.969 -4.887 1 98.88 124 PHE B C 1
ATOM 2111 O O . PHE B 1 124 ? 1.082 -12.867 -5.734 1 98.88 124 PHE B O 1
ATOM 2118 N N . ASP B 1 125 ? 0.049 -11.148 -4.75 1 98.5 125 ASP B N 1
ATOM 2119 C CA . ASP B 1 125 ? -1.185 -11.289 -5.52 1 98.5 125 ASP B CA 1
ATOM 2120 C C . ASP B 1 125 ? -1.314 -10.172 -6.555 1 98.5 125 ASP B C 1
ATOM 2122 O O . ASP B 1 125 ? -1.068 -9 -6.25 1 98.5 125 ASP B O 1
ATOM 2126 N N . PHE B 1 126 ? -1.65 -10.516 -7.805 1 98.5 126 PHE B N 1
ATOM 2127 C CA . PHE B 1 126 ? -1.92 -9.586 -8.898 1 98.5 126 PHE B CA 1
ATOM 2128 C C . PHE B 1 126 ? -3.252 -9.906 -9.562 1 98.5 126 PHE B C 1
ATOM 2130 O O . PHE B 1 126 ? -3.443 -11.016 -10.078 1 98.5 126 PHE B O 1
ATOM 2137 N N . ASP B 1 127 ? -4.137 -8.961 -9.531 1 97.62 127 ASP B N 1
ATOM 2138 C CA . ASP B 1 127 ? -5.43 -9.086 -10.195 1 97.62 127 ASP B CA 1
ATOM 2139 C C . ASP B 1 127 ? -5.488 -8.227 -11.453 1 97.62 127 ASP B C 1
ATOM 2141 O O . ASP B 1 127 ? -4.805 -7.203 -11.547 1 97.62 127 ASP B O 1
ATOM 2145 N N . SER B 1 128 ? -6.289 -8.664 -12.359 1 97.38 128 SER B N 1
ATOM 2146 C CA . SER B 1 128 ? -6.492 -7.93 -13.602 1 97.38 128 SER B CA 1
ATOM 2147 C C . SER B 1 128 ? -7.973 -7.828 -13.953 1 97.38 128 SER B C 1
ATOM 2149 O O . SER B 1 128 ? -8.758 -8.719 -13.625 1 97.38 128 SER B O 1
ATOM 2151 N N . THR B 1 129 ? -8.328 -6.734 -14.695 1 95.5 129 THR B N 1
ATOM 2152 C CA . THR B 1 129 ? -9.695 -6.57 -15.172 1 95.5 129 THR B CA 1
ATOM 2153 C C . THR B 1 129 ? -9.922 -7.355 -16.453 1 95.5 129 THR B C 1
ATOM 2155 O O . THR B 1 129 ? -11.055 -7.516 -16.906 1 95.5 129 THR B O 1
ATOM 2158 N N . LYS B 1 130 ? -8.859 -7.871 -17.062 1 97.06 130 LYS B N 1
ATOM 2159 C CA . LYS B 1 130 ? -8.922 -8.625 -18.312 1 97.06 130 LYS B CA 1
ATOM 2160 C C . LYS B 1 130 ? -8.844 -10.125 -18.062 1 97.06 130 LYS B C 1
ATOM 2162 O O . LYS B 1 130 ? -8.141 -10.57 -17.141 1 97.06 130 LYS B O 1
ATOM 2167 N N . LEU B 1 131 ? -9.523 -10.852 -18.844 1 96.25 131 LEU B N 1
ATOM 2168 C CA . LEU B 1 131 ? -9.383 -12.297 -18.812 1 96.25 131 LEU B CA 1
ATOM 2169 C C . LEU B 1 131 ? -8 -12.727 -19.297 1 96.25 131 LEU B C 1
ATOM 2171 O O . LEU B 1 131 ? -7.461 -12.141 -20.234 1 96.25 131 LEU B O 1
ATOM 2175 N N . ALA B 1 132 ? -7.426 -13.719 -18.625 1 97.25 132 ALA B N 1
ATOM 2176 C CA . ALA B 1 132 ? -6.207 -14.398 -19.062 1 97.25 132 ALA B CA 1
ATOM 2177 C C . ALA B 1 132 ? -5.074 -13.406 -19.297 1 97.25 132 ALA B C 1
ATOM 2179 O O . ALA B 1 132 ? -4.402 -13.445 -20.328 1 97.25 132 ALA B O 1
ATOM 2180 N N . ASN B 1 133 ? -4.941 -12.477 -18.375 1 97.81 133 ASN B N 1
ATOM 2181 C CA . ASN B 1 133 ? -3.939 -11.43 -18.516 1 97.81 133 ASN B CA 1
ATOM 2182 C C . ASN B 1 133 ? -2.553 -11.922 -18.125 1 97.81 133 ASN B C 1
ATOM 2184 O O . ASN B 1 133 ? -1.572 -11.18 -18.219 1 97.81 133 ASN B O 1
ATOM 2188 N N . PHE B 1 134 ? -2.414 -13.125 -17.562 1 98.31 134 PHE B N 1
ATOM 2189 C CA . PHE B 1 134 ? -1.15 -13.625 -17.031 1 98.31 134 PHE B CA 1
ATOM 2190 C C . PHE B 1 134 ? -0.815 -14.992 -17.609 1 98.31 134 PHE B C 1
ATOM 2192 O O . PHE B 1 134 ? -1.712 -15.789 -17.891 1 98.31 134 PHE B O 1
ATOM 2199 N N . ASP B 1 135 ? 0.47 -15.219 -17.719 1 98.06 135 ASP B N 1
ATOM 2200 C CA . ASP B 1 135 ? 0.916 -16.516 -18.234 1 98.06 135 ASP B CA 1
ATOM 2201 C C . ASP B 1 135 ? 2.236 -16.922 -17.594 1 98.06 135 ASP B C 1
ATOM 2203 O O . ASP B 1 135 ? 2.613 -16.406 -16.547 1 98.06 135 ASP B O 1
ATOM 2207 N N . GLU B 1 136 ? 2.881 -17.891 -18.203 1 98.19 136 GLU B N 1
ATOM 2208 C CA . GLU B 1 136 ? 4.078 -18.5 -17.625 1 98.19 136 GLU B CA 1
ATOM 2209 C C . GLU B 1 136 ? 5.234 -17.5 -17.578 1 98.19 136 GLU B C 1
ATOM 2211 O O . GLU B 1 136 ? 6.102 -17.578 -16.703 1 98.19 136 GLU B O 1
ATOM 2216 N N . ILE B 1 137 ? 5.246 -16.578 -18.484 1 98.25 137 ILE B N 1
ATOM 2217 C CA . ILE B 1 137 ? 6.277 -15.555 -18.453 1 98.25 137 ILE B CA 1
ATOM 2218 C C . ILE B 1 137 ? 6.09 -14.672 -17.219 1 98.25 137 ILE B C 1
ATOM 2220 O O . ILE B 1 137 ? 7.055 -14.344 -16.531 1 98.25 137 ILE B O 1
ATOM 2224 N N . ASP B 1 138 ? 4.84 -14.273 -16.938 1 98.75 138 ASP B N 1
ATOM 2225 C CA . ASP B 1 138 ? 4.547 -13.531 -15.719 1 98.75 138 ASP B CA 1
ATOM 2226 C C . ASP B 1 138 ? 5 -14.312 -14.484 1 98.75 138 ASP B C 1
ATOM 2228 O O . ASP B 1 138 ? 5.645 -13.75 -13.594 1 98.75 138 ASP B O 1
ATOM 2232 N N . LYS B 1 139 ? 4.629 -15.578 -14.484 1 98.75 139 LYS B N 1
ATOM 2233 C CA . LYS B 1 139 ? 5.023 -16.438 -13.367 1 98.75 139 LYS B CA 1
ATOM 2234 C C . LYS B 1 139 ? 6.535 -16.391 -13.148 1 98.75 139 LYS B C 1
ATOM 2236 O O . LYS B 1 139 ? 6.996 -16.203 -12.023 1 98.75 139 LYS B O 1
ATOM 2241 N N . LYS B 1 140 ? 7.262 -16.547 -14.18 1 98.56 140 LYS B N 1
ATOM 2242 C CA . LYS B 1 140 ? 8.719 -16.594 -14.102 1 98.56 140 LYS B CA 1
ATOM 2243 C C . LYS B 1 140 ? 9.273 -15.336 -13.453 1 98.56 140 LYS B C 1
ATOM 2245 O O . LYS B 1 140 ? 9.992 -15.406 -12.453 1 98.56 140 LYS B O 1
ATOM 2250 N N . TYR B 1 141 ? 8.906 -14.195 -13.93 1 98.69 141 TYR B N 1
ATOM 2251 C CA . TYR B 1 141 ? 9.562 -12.961 -13.523 1 98.69 141 TYR B CA 1
ATOM 2252 C C . TYR B 1 141 ? 8.992 -12.445 -12.211 1 98.69 141 TYR B C 1
ATOM 2254 O O . TYR B 1 141 ? 9.711 -11.867 -11.391 1 98.69 141 TYR B O 1
ATOM 2262 N N . LEU B 1 142 ? 7.68 -12.594 -11.945 1 98.81 142 LEU B N 1
ATOM 2263 C CA . LEU B 1 142 ? 7.105 -12.195 -10.664 1 98.81 142 LEU B CA 1
ATOM 2264 C C . LEU B 1 142 ? 7.652 -13.062 -9.531 1 98.81 142 LEU B C 1
ATOM 2266 O O . LEU B 1 142 ? 7.832 -12.586 -8.414 1 98.81 142 LEU B O 1
ATOM 2270 N N . THR B 1 143 ? 7.91 -14.375 -9.836 1 98.69 143 THR B N 1
ATOM 2271 C CA . THR B 1 143 ? 8.555 -15.242 -8.859 1 98.69 143 THR B CA 1
ATOM 2272 C C . THR B 1 143 ? 9.969 -14.75 -8.547 1 98.69 143 THR B C 1
ATOM 2274 O O . THR B 1 143 ? 10.375 -14.719 -7.387 1 98.69 143 THR B O 1
ATOM 2277 N N . GLU B 1 144 ? 10.664 -14.398 -9.594 1 98.38 144 GLU B N 1
ATOM 2278 C CA . GLU B 1 144 ? 12.016 -13.875 -9.406 1 98.38 144 GLU B CA 1
ATOM 2279 C C . GLU B 1 144 ? 12 -12.617 -8.539 1 98.38 144 GLU B C 1
ATOM 2281 O O . GLU B 1 144 ? 12.828 -12.477 -7.633 1 98.38 144 GLU B O 1
ATOM 2286 N N . ILE B 1 145 ? 11.109 -11.719 -8.773 1 98.56 145 ILE B N 1
ATOM 2287 C CA . ILE B 1 145 ? 11 -10.484 -8 1 98.56 145 ILE B CA 1
ATOM 2288 C C . ILE B 1 145 ? 10.609 -10.812 -6.562 1 98.56 145 ILE B C 1
ATOM 2290 O O . ILE B 1 145 ? 11.172 -10.25 -5.617 1 98.56 145 ILE B O 1
ATOM 2294 N N . ALA B 1 146 ? 9.68 -11.695 -6.371 1 98 146 ALA B N 1
ATOM 2295 C CA . ALA B 1 146 ? 9.234 -12.102 -5.039 1 98 146 ALA B CA 1
ATOM 2296 C C . ALA B 1 146 ? 10.398 -12.664 -4.223 1 98 146 ALA B C 1
ATOM 2298 O O . ALA B 1 146 ? 10.5 -12.414 -3.02 1 98 146 ALA B O 1
ATOM 2299 N N . LYS B 1 147 ? 11.266 -13.406 -4.84 1 96.94 147 LYS B N 1
ATOM 2300 C CA . LYS B 1 147 ? 12.414 -14.008 -4.168 1 96.94 147 LYS B CA 1
ATOM 2301 C C . LYS B 1 147 ? 13.367 -12.945 -3.648 1 96.94 147 LYS B C 1
ATOM 2303 O O . LYS B 1 147 ? 14.062 -13.156 -2.654 1 96.94 147 LYS B O 1
ATOM 2308 N N . ALA B 1 148 ? 13.352 -11.805 -4.289 1 96.19 148 ALA B N 1
ATOM 2309 C CA . ALA B 1 148 ? 14.281 -10.734 -3.934 1 96.19 148 ALA B CA 1
ATOM 2310 C C . ALA B 1 148 ? 13.883 -10.078 -2.611 1 96.19 148 ALA B C 1
ATOM 2312 O O . ALA B 1 148 ? 14.688 -9.391 -1.985 1 96.19 148 ALA B O 1
ATOM 2313 N N . ILE B 1 149 ? 12.68 -10.234 -2.16 1 95.94 149 ILE B N 1
ATOM 2314 C CA . ILE B 1 149 ? 12.148 -9.57 -0.975 1 95.94 149 ILE B CA 1
ATOM 2315 C C . ILE B 1 149 ? 12.969 -9.969 0.251 1 95.94 149 ILE B C 1
ATOM 2317 O O . ILE B 1 149 ? 13.266 -9.141 1.109 1 95.94 149 ILE B O 1
ATOM 2321 N N . PHE B 1 150 ? 13.336 -11.242 0.33 1 93.19 150 PHE B N 1
ATOM 2322 C CA . PHE B 1 150 ? 14.055 -11.742 1.497 1 93.19 150 PHE B CA 1
ATOM 2323 C C . PHE B 1 150 ? 15.438 -12.258 1.104 1 93.19 150 PHE B C 1
ATOM 2325 O O . PHE B 1 150 ? 16.109 -12.93 1.895 1 93.19 150 PHE B O 1
ATOM 2332 N N . ALA B 1 151 ? 15.883 -12 -0.056 1 83.94 151 ALA B N 1
ATOM 2333 C CA . ALA B 1 151 ? 17.203 -12.461 -0.494 1 83.94 151 ALA B CA 1
ATOM 2334 C C . ALA B 1 151 ? 18.312 -11.773 0.293 1 83.94 151 ALA B C 1
ATOM 2336 O O . ALA B 1 151 ? 18.141 -10.641 0.752 1 83.94 151 ALA B O 1
#

Nearest PDB structures (foldseek):
  3ksf-assembly2_D  TM=9.816E-01  e=2.714E-20  Staphylococcus aureus subsp. aureus MRSA252
  3ksg-assembly1_B  TM=9.677E-01  e=6.143E-19  Staphylococcus aureus subsp. aureus MRSA252
  3rfb-assembly1_A  TM=9.726E-01  e=1.964E-18  Streptococcus pneumoniae R6
  1vhm-assembly1_A  TM=9.656E-01  e=1.964E-18  Escherichia coli
  8dgd-assembly1_A  TM=9.472E-01  e=1.538E-18  Klebsiella pneumoniae subsp. pneumoniae HS11286

Foldseek 3Di:
DEQDDLVLLVVLLVVLLVCCPPPQDLQSSQQVNQVSCQVRTHQWQKKGWFWCDPQWTAGGHMHHDDWDGTGHQPAAQFNPCQNVVAKDWFQALVPDPNRPPIDVQFGIKIKHFADAPNHTGTIIIITGNHGRHHDVSNRVSVNSSSPSSRD/DEQDDLVLLVVLLVVLLVCCPPPQPLQSSQQVNQVSCQVRTHQWQKKGWFWCDPQWTAGGHMHHDDWDGTGHQPAAQFNPCQNVVAKDWFQALVPDPNRPCIDVQFGIKIKHFADAPRHTGTIIIITGNHGRHHDPSNRVSVNSSSPSSRD

Solvent-accessible surface area (backbone atoms only — not comparable to full-atom values): 15241 Å² total; per-residue (Å²): 77,57,34,61,53,71,70,56,46,57,52,46,46,52,51,50,51,62,72,39,58,95,54,82,53,59,56,35,40,44,19,33,46,13,21,48,50,39,74,66,39,54,64,44,57,30,17,26,34,31,35,57,50,93,85,21,31,34,33,36,23,32,31,44,68,63,70,77,49,75,36,49,65,57,40,23,67,62,14,33,14,54,64,70,63,37,68,38,77,36,47,43,43,89,72,41,79,67,51,59,77,69,62,83,67,49,24,11,36,40,26,33,50,26,57,48,94,88,36,79,42,23,34,42,38,37,31,14,61,40,64,26,39,58,39,71,67,43,51,54,52,53,44,55,49,43,50,56,69,67,101,78,59,34,60,53,72,70,55,44,56,52,47,46,51,51,49,51,64,71,37,58,96,54,82,53,58,57,34,41,44,19,33,47,13,21,47,50,42,76,66,39,52,67,45,58,30,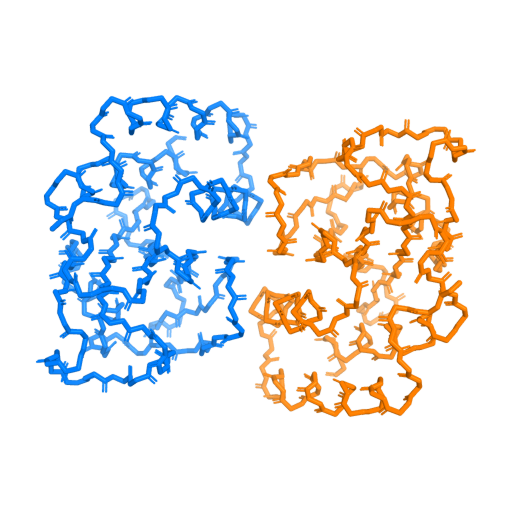18,26,33,30,34,56,51,94,84,20,31,34,35,36,24,33,28,45,68,63,69,78,48,75,36,50,65,57,40,22,68,60,14,34,13,54,63,68,62,37,69,38,77,37,47,43,44,90,73,41,78,65,52,59,78,68,64,83,68,46,23,11,37,41,26,34,50,24,56,49,94,86,35,80,43,25,33,42,40,36,30,15,62,40,64,27,38,57,40,70,68,44,52,54,54,53,44,54,48,44,50,56,69,66,102

Organism: NCBI:txid47770

Secondary structure (DSSP, 8-state):
--SS-HHHHHHHHHHHHHHHTT---HHHHHHHHHHHHHHHSTTEEEEEEEEEETTEEEEEEEEES---SEEETTSHHHHHHHHHTS-EEES-GGGSTT---S-TT--EEEEEEEEETTEEEEEEEEEESSTT---HHHHHHHHHHHHHT--/--SS-HHHHHHHHHHHHHHHTT---HHHHHHHHHHHHHHHSTTEEEEEEEEEETTEEEEEEEEES---SEEETTSHHHHHHHHHTS-EEES-GGGSTT-----TT--EEEEEEEEETTEEEEEEEEEESSTT---HHHHHHHHHHHHHT--

InterPro domains:
  IPR000614 Free Met sulfoxide reductase conserved site [PS01320] (92-109)
  IPR003018 GAF domain [PF13185] (44-147)
  IPR029016 GAF-like domain superfamily [G3DSA:3.30.450.40] (1-151)
  IPR051330 Phosphatase regulators and Met sulfoxide reductases [PTHR21021] (54-141)

Radius of gyration: 18.76 Å; Cα contacts (8 Å, |Δi|>4): 711; chains: 2; bounding box: 40×52×46 Å

pLDDT: mean 95.11, std 8.67, range [51.5, 98.94]

Sequence (302 aa):
MTATTEEKYKLLVEQARALIEGEDDWIANTANLSALLFNSLNDVNFAGVYRYENDELILGPFQGMPACVHIQMGKGVCGTAAQAKTTQIVKDVHEFAGHIACDSASNSEIVVPIFNQGKLWGVFDFDSTKLANFDEIDKKYLTEIAKAIFAMTATTEEKYKLLVEQARALIEGEDDWIANTANLSALLFNSLNDVNFAGVYRYENDELILGPFQGMPACVHIQMGKGVCGTAAQAKTTQIVKDVHEFAGHIACDSASNSEIVVPIFNQGKLWGVFDFDSTKLANFDEIDKKYLTEIAKAIFA

=== Feature glossary ===
Reading guide. The protein is described through the following features:

Foldseek 3Di. A 3Di character summarizes, for each residue, the relative orientation of the Cα frame of its nearest spatial neighbor. Because it encodes fold topology rather than chemistry, 3Di alignments detect remote structural similarity that sequence alignment misses.

Contact-map, Ramachandran, and PAE plots. Plot images: a contact map (which residues are close in 3D, as an N×N binary image), a Ramachandran scatter (backbone torsion angles, revealing secondary-structure composition at a glance), and — for AlphaFold structures — a PAE heatmap (pairwise prediction confidence).

Radius of gyration, Cα contacts, bounding box. Radius of gyration (Rg) is the root-mean-square distance of Cα atoms from their centroid — a single number for overall size and compactness. A globular domain of N residues has Rg ≈ 2.2·N^0.38 Å; an extended or disordered chain has a much larger Rg. The Cα contact count is the number of residue pairs whose Cα atoms are within 8 Å and are more than four positions apart in sequence — a standard proxy for tertiary packing density. The bounding box is the smallest axis-aligned box enclosing all Cα atoms.

Secondary structure (8-state, DSSP). Eight-state secondary structure (DSSP): H is the canonical α-helix, G the tighter 3₁₀-helix, I the wider π-helix; E/B are β-structure, T and S are turns and bends, and '-' is everything else. DSSP derives these from the pattern of main-chain N–H···O=C hydrogen bonds, not from the sequence.

B-factor. B-factor (Debye–Waller factor) reflects atomic displacement in the crystal lattice. It is an experimental observable (units Å²), not a prediction; low values mean the atom is pinned down, high values mean it moves or is heterogeneous across the crystal.

pLDDT. pLDDT is the predicted lDDT-Cα score: AlphaFold's confidence that the local environment of each residue (all inter-atomic distances within 15 Å) is correctly placed. It is a per-residue number between 0 and 100, with higher meaning more reliable.

Nearest PDB structures. Nearest PDB neighbors are the top structural matches found by Foldseek when searching this structure against the entire Protein Data Bank. Each hit reports a TM-score (0 to 1; >0.5 almost always implies the same fold) and an E-value. These are *structural* homologs — they may share no detectable sequence similarity.

Solvent-accessible surface area. Accessible surface area quantifies burial. A residue with SASA near zero is packed into the hydrophobic core; one with SASA >100 Å² sits on the surface. Computed here via the Shrake–Rupley numerical algorithm with a 1.4 Å probe.

Rendered structure images. Structure images are PyMOL renders from six orthogonal camera directions. Cartoon representation draws helices as coils and strands as arrows; sticks shows the backbone as bonds; surface shows the solvent-excluded envelope. Rainbow coloring maps sequence position to hue (blue→red, N→C); chain coloring assigns a distinct color per polypeptide.

Backbone torsions (φ/ψ). φ (phi) and ψ (psi) are the two rotatable backbone dihedrals per residue: φ is the C(i-1)–N–Cα–C torsion, ψ is the N–Cα–C–N(i+1) torsion, both in degrees on (−180°, 180°]. α-helical residues cluster near (−60°, −45°); β-strand residues near (−120°, +130°). A Ramachandran plot is simply a scatter of (φ, ψ) for every residue.

Predicted aligned error. Predicted Aligned Error (PAE) is an AlphaFold confidence matrix: entry (i, j) is the expected error in the position of residue j, in ångströms, when the prediction is superimposed on the true structure at residue i. Low PAE within a block of residues means that block is internally rigid and well-predicted; high PAE between two blocks means their relative placement is uncertain even if each block individually is confident.

mmCIF coordinates. Structure coordinates are given as an mmCIF _atom_site loop: one row per atom with element, residue name, chain id, sequence number, and x/y/z position in Å. Only the four main-chain atoms per residue are included here; side chains are omitted to keep the record compact.

InterPro / GO / CATH / organism. Database cross-references. InterPro integrates a dozen domain/family signature databases into unified entries with residue-range hits. GO terms attach function/process/location labels with evidence codes. CATH codes position the fold in a four-level structural taxonomy. Organism is the NCBI-taxonomy species name.

Secondary structure (3-state, P-SEA). SS3 is a coarse helix/strand/coil call (letters a/b/c) made by the P-SEA algorithm from inter-Cα distances and dihedrals. It is less detailed than DSSP but needs only Cα positions.

Sequence. Sequence gives the chain of amino acids in standard one-letter code (A=alanine, C=cysteine, …, Y=tyrosine), read N→C. It is the only feature that is directly encoded by the gene; all structural features are derived from the folded form of this sequence.